Protein AF-A0A0G4HRE0-F1 (afdb_monomer_lite)

Foldseek 3Di:
DLVVLDDDCPPDFLEEEEEEAAPPPCRVVVVVVSVVPYPQFDEEAEAECDDPFKGHEEADPVDDQDLDLQLLLLLLLQSLLQSLCCVQPVVPDIGYDHRDRHSPDRDHLVVSLVSSQVSCCVRVNNPGAYEYEYEQLLNRYDFPPDPRTSSVSSSNNNSSSVSSHSYHHYYYHHDDDPPDDPPGYDYDYDDPDD

Sequence (194 aa):
MAEMLKFRQTGQRHEIKYVCAPGCSGKTSSVLPAFLASDSFTHYLYIAFDNNERWTFGLSEKTPLLDERESAKEQGAKFAVECMRILLEEPDRTGPHEVPVGPRDLPSIDDSGDEMKSLLDRNLGANAKVLIHLDEHKKMCPRTNEENDPGAAFFQGAMEVFGGSRAVVVATYVEPPPLSPPTGSTYTWLSVLG

pLDDT: mean 80.53, std 17.25, range [28.39, 97.38]

Secondary structure (DSSP, 8-state):
-HHHHS----TTS--EEEEE--TTSSHHHHHHHHHHT-SS-SEEEEEESSS-TTSBEEE-TTSPPPSSHHHHHHHHHHHHHHHHHHHHH-TT--S-EEE---SSSPPPHHHHHHHHHHHHHHHH-TT--EEEEEETGGGSS----STT-HHHHHHHHHHHHHHHSSSEEEEEESS---SS-STT----------

Radius of gyration: 15.87 Å; chains: 1; bounding box: 38×40×41 Å

Structure (mmCIF, N/CA/C/O backbone):
data_AF-A0A0G4HRE0-F1
#
_entry.id   AF-A0A0G4HRE0-F1
#
loop_
_atom_site.group_PDB
_atom_site.id
_atom_site.type_symbol
_atom_site.label_atom_id
_atom_site.label_alt_id
_atom_site.label_comp_id
_atom_site.label_asym_id
_atom_site.label_entity_id
_atom_site.label_seq_id
_atom_site.pdbx_PDB_ins_code
_atom_site.Cartn_x
_atom_site.Cartn_y
_atom_site.Cartn_z
_atom_site.occupancy
_atom_site.B_iso_or_equiv
_atom_site.auth_seq_id
_atom_site.auth_comp_id
_atom_site.auth_asym_id
_atom_site.auth_atom_id
_atom_site.pdbx_PDB_model_num
ATOM 1 N N . MET A 1 1 ? -2.447 -15.146 15.763 1.00 55.88 1 MET A N 1
ATOM 2 C CA . MET A 1 1 ? -2.678 -13.934 14.947 1.00 55.88 1 MET A CA 1
ATOM 3 C C . MET A 1 1 ? -2.905 -12.674 15.787 1.00 55.88 1 MET A C 1
ATOM 5 O O . MET A 1 1 ? -2.079 -11.785 15.679 1.00 55.88 1 MET A O 1
ATOM 9 N N . ALA A 1 2 ? -3.920 -12.574 16.658 1.00 58.41 2 ALA A N 1
ATOM 10 C CA . ALA A 1 2 ? -4.189 -11.330 17.413 1.00 58.41 2 ALA A CA 1
ATOM 11 C C . ALA A 1 2 ? -3.001 -10.824 18.271 1.00 58.41 2 ALA A C 1
ATOM 13 O O . ALA A 1 2 ? -2.631 -9.658 18.180 1.00 58.41 2 ALA A O 1
ATOM 14 N N . GLU A 1 3 ? -2.328 -11.708 19.022 1.00 63.97 3 GLU A N 1
ATOM 15 C CA . GLU A 1 3 ? -1.092 -11.370 19.763 1.00 63.97 3 GLU A CA 1
ATOM 16 C C . GLU A 1 3 ? 0.037 -10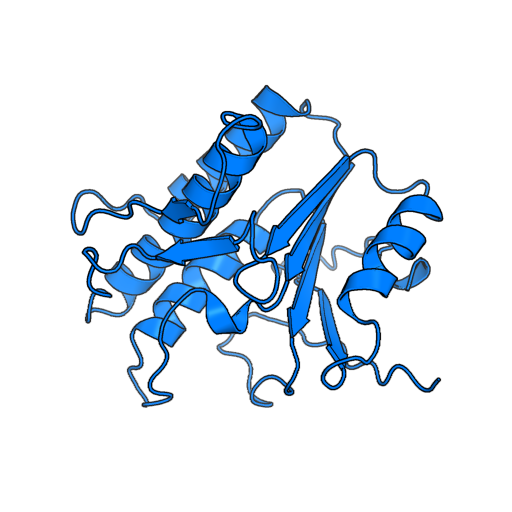.862 18.856 1.00 63.97 3 GLU A C 1
ATOM 18 O O . GLU A 1 3 ? 0.822 -10.015 19.263 1.00 63.97 3 GLU A O 1
ATOM 23 N N . MET A 1 4 ? 0.114 -11.331 17.607 1.00 63.06 4 MET A N 1
ATOM 24 C CA . MET A 1 4 ? 1.138 -10.859 16.676 1.00 63.06 4 MET A CA 1
ATOM 25 C C . MET A 1 4 ? 0.845 -9.470 16.147 1.00 63.06 4 MET A C 1
ATOM 27 O O . MET A 1 4 ? 1.775 -8.794 15.731 1.00 63.06 4 MET A O 1
ATOM 31 N N . LEU A 1 5 ? -0.420 -9.051 16.095 1.00 60.62 5 LEU A N 1
ATOM 32 C CA . LEU A 1 5 ? -0.757 -7.698 15.672 1.00 60.62 5 LEU A CA 1
ATOM 33 C C . LEU A 1 5 ? -0.366 -6.678 16.744 1.00 60.62 5 LEU A C 1
ATOM 35 O O . LEU A 1 5 ? -0.144 -5.516 16.406 1.00 60.62 5 LEU A O 1
ATOM 39 N N . LYS A 1 6 ? -0.185 -7.116 18.001 1.00 63.19 6 LYS A N 1
ATOM 40 C CA . LYS A 1 6 ? 0.287 -6.247 19.076 1.00 63.19 6 LYS A CA 1
ATOM 41 C C . LYS A 1 6 ? 1.613 -5.598 18.693 1.00 63.19 6 LYS A C 1
ATOM 43 O O . LYS A 1 6 ? 2.530 -6.206 18.136 1.00 63.19 6 LYS A O 1
ATOM 48 N N . PHE A 1 7 ? 1.655 -4.302 18.938 1.00 54.69 7 PHE A N 1
ATOM 49 C CA . PHE A 1 7 ? 2.725 -3.417 18.535 1.00 54.69 7 PHE A CA 1
ATOM 50 C C . PHE A 1 7 ? 3.946 -3.610 19.439 1.00 54.69 7 PHE A C 1
ATOM 52 O O . PHE A 1 7 ? 3.857 -3.469 20.658 1.00 54.69 7 PHE A O 1
ATOM 59 N N . ARG A 1 8 ? 5.101 -3.894 18.838 1.00 50.91 8 ARG A N 1
ATOM 60 C CA . ARG A 1 8 ? 6.408 -3.662 19.449 1.00 50.91 8 ARG A CA 1
ATOM 61 C C . ARG A 1 8 ? 7.246 -2.915 18.425 1.00 50.91 8 ARG A C 1
ATOM 63 O O . ARG A 1 8 ? 8.005 -3.539 17.703 1.00 50.91 8 ARG A O 1
ATOM 70 N N . GLN A 1 9 ? 7.122 -1.588 18.358 1.00 46.78 9 GLN A N 1
ATOM 71 C CA . GLN A 1 9 ? 8.169 -0.801 17.708 1.00 46.78 9 GLN A CA 1
ATOM 72 C C . GLN A 1 9 ? 9.453 -0.989 18.519 1.00 46.78 9 GLN A C 1
ATOM 74 O O . GLN A 1 9 ? 9.692 -0.313 19.519 1.00 46.78 9 GLN A O 1
ATOM 79 N N . THR A 1 10 ? 10.288 -1.936 18.106 1.00 44.25 10 THR A N 1
ATOM 80 C CA . THR A 1 10 ? 11.698 -1.923 18.470 1.00 44.25 10 THR A CA 1
ATOM 81 C C . THR A 1 10 ? 12.310 -0.809 17.636 1.00 44.25 10 THR A C 1
ATOM 83 O O . THR A 1 10 ? 12.634 -1.013 16.467 1.00 44.25 10 THR A O 1
ATOM 86 N N . GLY A 1 11 ? 12.301 0.404 18.195 1.00 43.53 11 GLY A N 1
ATOM 87 C CA . GLY A 1 11 ? 12.659 1.634 17.497 1.00 43.53 11 GLY A CA 1
ATOM 88 C C . GLY A 1 11 ? 13.915 1.465 16.644 1.00 43.53 11 GLY A C 1
ATOM 89 O O . GLY A 1 11 ? 14.937 1.031 17.167 1.00 43.53 11 GLY A O 1
ATOM 90 N N . GLN A 1 12 ? 13.767 1.777 15.349 1.00 44.34 12 GLN A N 1
ATOM 91 C CA . GLN A 1 12 ? 14.771 2.075 14.307 1.00 44.34 12 GLN A CA 1
ATOM 92 C C . GLN A 1 12 ? 14.468 1.444 12.935 1.00 44.34 12 GLN A C 1
ATOM 94 O O . GLN A 1 12 ? 15.087 1.862 11.963 1.00 44.34 12 GLN A O 1
ATOM 99 N N . ARG A 1 13 ? 13.537 0.483 12.798 1.00 52.28 13 ARG A N 1
ATOM 100 C CA . ARG A 1 13 ? 13.239 -0.149 11.492 1.00 52.28 13 ARG A CA 1
ATOM 101 C C . ARG A 1 13 ? 11.748 -0.188 11.165 1.00 52.28 13 ARG A C 1
ATOM 103 O O . ARG A 1 13 ? 10.932 -0.458 12.042 1.00 52.28 13 ARG A O 1
ATOM 110 N N . HIS A 1 14 ? 11.427 0.036 9.891 1.00 66.56 14 HIS A N 1
ATOM 111 C CA . HIS A 1 14 ? 10.112 -0.229 9.310 1.00 66.56 14 HIS A CA 1
ATOM 112 C C . HIS A 1 14 ? 9.814 -1.729 9.412 1.00 66.56 14 HIS A C 1
ATOM 114 O O . HIS A 1 14 ? 10.502 -2.549 8.802 1.00 66.56 14 HIS A O 1
ATOM 120 N N . GLU A 1 15 ? 8.828 -2.104 10.227 1.00 72.75 15 GLU A N 1
ATOM 121 C CA . GLU A 1 15 ? 8.477 -3.505 10.454 1.00 72.75 15 GLU A CA 1
ATOM 122 C C . GLU A 1 15 ? 7.203 -3.858 9.686 1.00 72.75 15 GLU A C 1
ATOM 124 O O . GLU A 1 15 ? 6.121 -3.346 9.970 1.00 72.75 15 GLU A O 1
ATOM 129 N N . ILE A 1 16 ? 7.336 -4.766 8.720 1.00 80.44 16 ILE A N 1
ATOM 130 C CA . ILE A 1 16 ? 6.207 -5.354 8.001 1.00 80.44 16 ILE A CA 1
ATOM 131 C C . ILE A 1 16 ? 6.088 -6.804 8.437 1.00 80.44 16 ILE A C 1
ATOM 133 O O . ILE A 1 16 ? 7.039 -7.581 8.342 1.00 80.44 16 ILE A O 1
ATOM 137 N N . LYS A 1 17 ? 4.905 -7.172 8.924 1.00 83.69 17 LYS A N 1
ATOM 138 C CA . LYS A 1 17 ? 4.625 -8.527 9.392 1.00 83.69 17 LYS A CA 1
ATOM 139 C C . LYS A 1 17 ? 4.209 -9.376 8.200 1.00 83.69 17 LYS A C 1
ATOM 141 O O . LYS A 1 17 ? 3.302 -9.010 7.463 1.00 83.69 17 LYS A O 1
ATOM 146 N N . TYR A 1 18 ? 4.854 -10.519 8.018 1.00 80.94 18 TYR A N 1
ATOM 147 C CA . TYR A 1 18 ? 4.583 -11.413 6.896 1.00 80.94 18 TYR A CA 1
ATOM 148 C C . TYR A 1 18 ? 3.775 -12.626 7.353 1.00 80.94 18 TYR A C 1
ATOM 150 O O . TYR A 1 18 ? 4.092 -13.243 8.367 1.00 80.94 18 TYR A O 1
ATOM 158 N N . VAL A 1 19 ? 2.753 -12.994 6.582 1.00 79.81 19 VAL A N 1
ATOM 159 C CA . VAL A 1 19 ? 2.015 -14.251 6.751 1.00 79.81 19 VAL A CA 1
ATOM 160 C C . VAL A 1 19 ? 2.134 -15.047 5.458 1.00 79.81 19 VAL A C 1
ATOM 162 O O . VAL A 1 19 ? 1.612 -14.654 4.416 1.00 79.81 19 VAL A O 1
ATOM 165 N N . CYS A 1 20 ? 2.839 -16.172 5.530 1.00 76.62 20 CYS A N 1
ATOM 166 C CA . CYS A 1 20 ? 3.042 -17.070 4.401 1.00 76.62 20 CYS A CA 1
ATOM 167 C C . CYS A 1 20 ? 2.206 -18.323 4.600 1.00 76.62 20 CYS A C 1
ATOM 169 O O . CYS A 1 20 ? 2.374 -19.019 5.600 1.00 76.62 20 CYS A O 1
ATOM 171 N N . ALA A 1 21 ? 1.352 -18.647 3.640 1.00 68.75 21 ALA A N 1
ATOM 172 C CA . ALA A 1 21 ? 0.709 -19.950 3.618 1.00 68.75 21 ALA A CA 1
ATOM 173 C C . ALA A 1 21 ? 0.317 -20.324 2.182 1.00 68.75 21 ALA A C 1
ATOM 175 O O . ALA A 1 21 ? 0.082 -19.424 1.371 1.00 68.75 21 ALA A O 1
ATOM 176 N N . PRO A 1 22 ? 0.211 -21.628 1.867 1.00 70.44 22 PRO A N 1
ATOM 177 C CA . PRO A 1 22 ? -0.178 -22.101 0.541 1.00 70.44 22 PRO A CA 1
ATOM 178 C C . PRO A 1 22 ? -1.487 -21.484 0.030 1.00 70.44 22 PRO A C 1
ATOM 180 O O . PRO A 1 22 ? -2.299 -20.955 0.800 1.00 70.44 22 PRO A O 1
ATOM 183 N N . GLY A 1 23 ? -1.731 -21.599 -1.277 1.00 69.12 23 GLY A N 1
ATOM 184 C CA . GLY A 1 23 ? -3.027 -21.263 -1.870 1.00 69.12 23 GLY A CA 1
ATOM 185 C C . GLY A 1 23 ? -4.178 -21.962 -1.134 1.00 69.12 23 GLY A C 1
ATOM 186 O O . GLY A 1 23 ? -4.013 -23.067 -0.622 1.00 69.12 23 GLY A O 1
ATOM 187 N N . CYS A 1 24 ? -5.328 -21.290 -1.031 1.00 68.62 24 CYS A N 1
ATOM 188 C CA . CYS A 1 24 ? -6.529 -21.800 -0.351 1.00 68.62 24 CYS A CA 1
ATOM 189 C C . CYS A 1 24 ? -6.382 -22.104 1.159 1.00 68.62 24 CYS A C 1
ATOM 191 O O . CYS A 1 24 ? -7.302 -22.649 1.757 1.00 68.62 24 CYS A O 1
ATOM 193 N N . SER A 1 25 ? -5.288 -21.701 1.814 1.00 70.69 25 SER A N 1
ATOM 194 C CA . SER A 1 25 ? -5.073 -21.896 3.263 1.00 70.69 25 SER A CA 1
ATOM 195 C C . SER A 1 25 ? -5.925 -21.009 4.185 1.00 70.69 25 SER A C 1
ATOM 197 O O . SER A 1 25 ? -5.835 -21.123 5.404 1.00 70.69 25 SER A O 1
ATOM 199 N N . GLY A 1 26 ? -6.701 -20.068 3.637 1.00 73.12 26 GLY A N 1
ATOM 200 C CA . GLY A 1 26 ? -7.409 -19.064 4.436 1.00 73.12 26 GLY A CA 1
ATOM 201 C C . GLY A 1 26 ? -6.504 -17.971 5.024 1.00 73.12 26 GLY A C 1
ATOM 202 O O . GLY A 1 26 ? -6.911 -17.273 5.955 1.00 73.12 26 GLY A O 1
ATOM 203 N N . LYS A 1 27 ? -5.288 -17.779 4.486 1.00 77.25 27 LYS A N 1
ATOM 204 C CA . LYS A 1 27 ? -4.337 -16.750 4.953 1.00 77.25 27 LYS A CA 1
ATOM 205 C C . LYS A 1 27 ? -4.950 -15.353 4.999 1.00 77.25 27 LYS A C 1
ATOM 207 O O . LYS A 1 27 ? -4.961 -14.718 6.051 1.00 77.25 27 LYS A O 1
ATOM 212 N N . THR A 1 28 ? -5.567 -14.939 3.899 1.00 76.81 28 THR A N 1
ATOM 213 C CA . THR A 1 28 ? -6.243 -13.650 3.748 1.00 76.81 28 THR A CA 1
ATOM 214 C C . THR A 1 28 ? -7.406 -13.531 4.738 1.00 76.81 28 THR A C 1
ATOM 216 O O . THR A 1 28 ? -7.528 -12.534 5.449 1.00 76.81 28 THR A O 1
ATOM 219 N N . SER A 1 29 ? -8.197 -14.601 4.887 1.00 79.12 29 SER A N 1
ATOM 220 C CA . SER A 1 29 ? -9.324 -14.656 5.826 1.00 79.12 29 SER A CA 1
ATOM 221 C C . SER A 1 29 ? -8.919 -14.699 7.301 1.00 79.12 29 SER A C 1
ATOM 223 O O . SER A 1 29 ? -9.776 -14.496 8.150 1.00 79.12 29 SER A O 1
ATOM 225 N N . SER A 1 30 ? -7.648 -14.943 7.638 1.00 82.81 30 SER A N 1
ATOM 226 C CA . SER A 1 30 ? -7.185 -14.998 9.034 1.00 82.81 30 SER A CA 1
ATOM 227 C C . SER A 1 30 ? -6.879 -13.620 9.638 1.00 82.81 30 SER A C 1
ATOM 229 O O . SER A 1 30 ? -6.888 -13.464 10.862 1.00 82.81 30 SER A O 1
ATOM 231 N N . VAL A 1 31 ? -6.632 -12.609 8.796 1.00 86.31 31 VAL A N 1
ATOM 232 C CA . VAL A 1 31 ? -6.245 -11.261 9.240 1.00 86.31 31 VAL A CA 1
ATOM 233 C C . VAL A 1 31 ? -7.442 -10.493 9.796 1.00 86.31 31 VAL A C 1
ATOM 235 O O . VAL A 1 31 ? -7.341 -9.895 10.866 1.00 86.31 31 VAL A O 1
ATOM 238 N N . LEU A 1 32 ? -8.596 -10.559 9.126 1.00 87.25 32 LEU A N 1
ATOM 239 C CA . LEU A 1 32 ? -9.800 -9.841 9.550 1.00 87.25 32 LEU A CA 1
ATOM 240 C C . LEU A 1 32 ? -10.327 -10.303 10.928 1.00 87.25 32 LEU A C 1
ATOM 242 O O . LEU A 1 32 ? -10.539 -9.447 11.784 1.00 87.25 32 LEU A O 1
ATOM 246 N N . PRO A 1 33 ? -10.474 -11.609 11.230 1.00 87.38 33 PRO A N 1
ATOM 247 C CA . PRO A 1 33 ? -10.829 -12.062 12.575 1.00 87.38 33 PRO A CA 1
ATOM 248 C C . PRO A 1 33 ? -9.824 -11.617 13.640 1.00 87.38 33 PRO A C 1
ATOM 250 O O . PRO A 1 33 ? -10.210 -11.305 14.762 1.00 87.38 33 PRO A O 1
ATOM 253 N N . ALA A 1 34 ? -8.534 -11.557 13.298 1.00 87.25 34 ALA A N 1
ATOM 254 C CA . ALA A 1 34 ? -7.505 -11.091 14.218 1.00 87.25 34 ALA A CA 1
ATOM 255 C C . ALA A 1 34 ? -7.612 -9.591 14.516 1.00 87.25 34 ALA A C 1
ATOM 257 O O . ALA A 1 34 ? -7.381 -9.192 15.655 1.00 87.25 34 ALA A O 1
ATOM 258 N N . PHE A 1 35 ? -7.987 -8.786 13.519 1.00 90.19 35 PHE A N 1
ATOM 259 C CA . PHE A 1 35 ? -8.350 -7.383 13.702 1.00 90.19 35 PHE A CA 1
ATOM 260 C C . PHE A 1 35 ? -9.587 -7.240 14.594 1.00 90.19 35 PHE A C 1
ATOM 262 O O . PHE A 1 35 ? -9.529 -6.525 15.585 1.00 90.19 35 PHE A O 1
ATOM 269 N N . LEU A 1 36 ? -10.670 -7.967 14.298 1.00 89.75 36 LEU A N 1
ATOM 270 C CA . LEU A 1 36 ? -11.927 -7.890 15.057 1.00 89.75 36 LEU A CA 1
ATOM 271 C C . LEU A 1 36 ? -11.776 -8.331 16.521 1.00 89.75 36 LEU A C 1
ATOM 273 O O . LEU A 1 36 ? -12.485 -7.836 17.391 1.00 89.75 36 LEU A O 1
ATOM 277 N N . ALA A 1 37 ? -10.855 -9.255 16.800 1.00 89.44 37 ALA A N 1
ATOM 278 C CA . ALA A 1 37 ? -10.527 -9.690 18.156 1.00 89.44 37 ALA A CA 1
ATOM 279 C C . ALA A 1 37 ? -9.561 -8.739 18.893 1.00 89.44 37 ALA A C 1
ATOM 281 O O . ALA A 1 37 ? -9.242 -8.980 20.057 1.00 89.44 37 ALA A O 1
ATOM 282 N N . SER A 1 38 ? -9.047 -7.703 18.226 1.00 87.81 38 SER A N 1
ATOM 283 C CA . SER A 1 38 ? -8.077 -6.763 18.780 1.00 87.81 38 SER A CA 1
ATOM 284 C C . SER A 1 38 ? -8.740 -5.446 19.179 1.00 87.81 38 SER A C 1
ATOM 286 O O . SER A 1 38 ? -9.495 -4.854 18.419 1.00 87.81 38 SER A O 1
ATOM 288 N N . ASP A 1 39 ? -8.377 -4.932 20.350 1.00 89.38 39 ASP A N 1
ATOM 289 C CA . ASP A 1 39 ? -8.681 -3.571 20.815 1.00 89.38 39 ASP A CA 1
ATOM 290 C C . ASP A 1 39 ? -7.616 -2.540 20.384 1.00 89.38 39 ASP A C 1
ATOM 292 O O . ASP A 1 39 ? -7.683 -1.351 20.709 1.00 89.38 39 ASP A O 1
ATOM 296 N N . SER A 1 40 ? -6.586 -3.001 19.672 1.00 89.12 40 SER A N 1
ATOM 297 C CA . SER A 1 40 ? -5.400 -2.212 19.351 1.00 89.12 40 SER A CA 1
ATOM 298 C C . SER A 1 40 ? -5.552 -1.399 18.068 1.00 89.12 40 SER A C 1
ATOM 300 O O . SER A 1 40 ? -4.722 -0.527 17.820 1.00 89.12 40 SER A O 1
ATOM 302 N N . PHE A 1 41 ? -6.600 -1.640 17.279 1.00 92.75 41 PHE A N 1
ATOM 303 C CA . PHE A 1 41 ? -6.844 -0.974 16.003 1.00 92.75 41 PHE A CA 1
ATOM 304 C C . PHE A 1 41 ? -8.246 -0.381 15.953 1.00 92.75 41 PHE A C 1
ATOM 306 O O . PHE A 1 41 ? -9.193 -0.943 16.489 1.00 92.75 41 PHE A O 1
ATOM 313 N N . THR A 1 42 ? -8.370 0.763 15.291 1.00 94.62 42 THR A N 1
ATOM 314 C CA . THR A 1 42 ? -9.655 1.410 15.013 1.00 94.62 42 THR A CA 1
ATOM 315 C C . THR A 1 42 ? -10.068 1.256 13.556 1.00 94.62 42 THR A C 1
ATOM 317 O O . THR A 1 42 ? -11.256 1.310 13.264 1.00 94.62 42 THR A O 1
ATOM 320 N N . HIS A 1 43 ? -9.109 1.037 12.650 1.00 95.56 43 HIS A N 1
ATOM 321 C CA . HIS A 1 43 ? -9.364 0.915 11.217 1.00 95.56 43 HIS A CA 1
ATOM 322 C C . HIS A 1 43 ? -8.610 -0.269 10.623 1.00 95.56 43 HIS A C 1
ATOM 324 O O . HIS A 1 43 ? -7.469 -0.553 11.001 1.00 95.56 43 HIS A O 1
ATOM 330 N N . TYR A 1 44 ? -9.250 -0.912 9.654 1.00 94.88 44 TYR A N 1
ATOM 331 C CA . TYR A 1 44 ? -8.689 -1.987 8.854 1.00 94.88 44 TYR A CA 1
ATOM 332 C C . TYR A 1 44 ? -8.768 -1.593 7.383 1.00 94.88 44 TYR A C 1
ATOM 334 O O . TYR A 1 44 ? -9.859 -1.367 6.863 1.00 94.88 44 TYR A O 1
ATOM 342 N N . LEU A 1 45 ? -7.611 -1.496 6.734 1.00 94.81 45 LEU A N 1
ATOM 343 C CA . LEU A 1 45 ? -7.483 -1.155 5.323 1.00 94.81 45 LEU A CA 1
ATOM 344 C C . LEU A 1 45 ? -6.966 -2.376 4.573 1.00 94.81 45 LEU A C 1
ATOM 346 O O . LEU A 1 45 ? -5.912 -2.917 4.907 1.00 94.81 45 LEU A O 1
ATOM 350 N N . TYR A 1 46 ? -7.718 -2.811 3.570 1.00 93.06 46 TYR A N 1
ATOM 351 C CA . TYR A 1 46 ? -7.401 -3.987 2.773 1.00 93.06 46 TYR A CA 1
ATOM 352 C C . TYR A 1 46 ? -7.023 -3.573 1.354 1.00 93.06 46 TYR A C 1
ATOM 354 O O . TYR A 1 46 ? -7.820 -2.947 0.660 1.00 93.06 46 TYR A O 1
ATOM 362 N N . ILE A 1 47 ? -5.812 -3.930 0.933 1.00 92.88 47 ILE A N 1
ATOM 363 C CA . ILE A 1 47 ? -5.281 -3.663 -0.403 1.00 92.88 47 ILE A CA 1
ATOM 364 C C . ILE A 1 47 ? -4.889 -5.009 -1.000 1.00 92.88 47 ILE A C 1
ATOM 366 O O . ILE A 1 47 ? -3.960 -5.651 -0.517 1.00 92.88 47 ILE A O 1
ATOM 370 N N . ALA A 1 48 ? -5.598 -5.437 -2.041 1.00 91.81 48 ALA A N 1
ATOM 371 C CA . ALA A 1 48 ? -5.283 -6.660 -2.767 1.00 91.81 48 ALA A CA 1
ATOM 372 C C . ALA A 1 48 ? -4.588 -6.319 -4.086 1.00 91.81 48 ALA A C 1
ATOM 374 O O . ALA A 1 48 ? -5.035 -5.426 -4.799 1.00 91.81 48 ALA A O 1
ATOM 375 N N . PHE A 1 49 ? -3.522 -7.038 -4.426 1.00 89.56 49 PHE A N 1
ATOM 376 C CA . PHE A 1 49 ? -2.830 -6.888 -5.715 1.00 89.56 49 PHE A CA 1
ATOM 377 C C . PHE A 1 49 ? -3.165 -8.013 -6.701 1.00 89.56 49 PHE A C 1
ATOM 379 O O . PHE A 1 49 ? -2.836 -7.933 -7.878 1.00 89.56 49 PHE A O 1
ATOM 386 N N . ASP A 1 50 ? -3.841 -9.057 -6.227 1.00 86.12 50 ASP A N 1
ATOM 387 C CA . ASP A 1 50 ? -4.346 -10.177 -7.019 1.00 86.12 50 ASP A CA 1
ATOM 388 C C . ASP A 1 50 ? -5.526 -10.827 -6.272 1.00 86.12 50 ASP A C 1
ATOM 390 O O . ASP A 1 50 ? -5.867 -10.406 -5.164 1.00 86.12 50 ASP A O 1
ATOM 394 N N . ASN A 1 51 ? -6.153 -11.854 -6.851 1.00 71.50 51 ASN A N 1
ATOM 395 C CA . ASN A 1 51 ? -7.144 -12.723 -6.194 1.00 71.50 51 ASN A CA 1
ATOM 396 C C . ASN A 1 51 ? -8.366 -12.007 -5.580 1.00 71.50 51 ASN A C 1
ATOM 398 O O . ASN A 1 51 ? -9.047 -12.555 -4.711 1.00 71.50 51 ASN A O 1
ATOM 402 N N . ASN A 1 52 ? -8.684 -1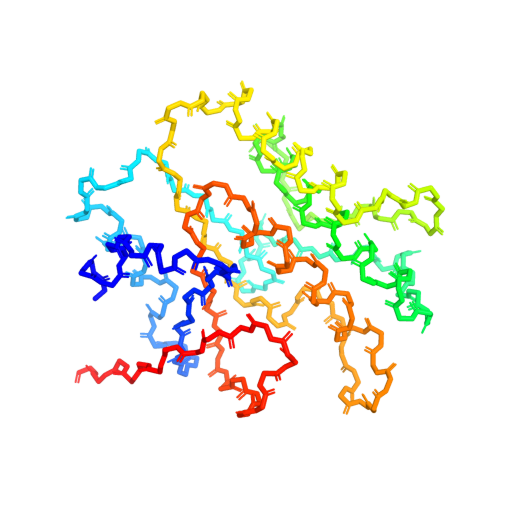0.801 -6.050 1.00 74.00 52 ASN A N 1
ATOM 403 C CA . ASN A 1 52 ? -9.852 -10.040 -5.623 1.00 74.00 52 ASN A CA 1
ATOM 404 C C . ASN A 1 52 ? -10.534 -9.396 -6.834 1.00 74.00 52 ASN A C 1
ATOM 406 O O . ASN A 1 52 ? -10.381 -8.204 -7.066 1.00 74.00 52 ASN A O 1
ATOM 410 N N . GLU A 1 53 ? -11.270 -10.200 -7.610 1.00 69.56 53 GLU A N 1
ATOM 411 C CA . GLU A 1 53 ? -11.820 -9.919 -8.956 1.00 69.56 53 GLU A CA 1
ATOM 412 C C . GLU A 1 53 ? -12.395 -8.509 -9.205 1.00 69.56 53 GLU A C 1
ATOM 414 O O . GLU A 1 53 ? -12.502 -8.084 -10.354 1.00 69.56 53 GLU A O 1
ATOM 419 N N . ARG A 1 54 ? -12.803 -7.784 -8.158 1.00 70.88 54 ARG A N 1
ATOM 420 C CA . ARG A 1 54 ? -13.421 -6.455 -8.253 1.00 70.88 54 ARG A CA 1
ATOM 421 C C . ARG A 1 54 ? -12.620 -5.317 -7.628 1.00 70.88 54 ARG A C 1
ATOM 423 O O . ARG A 1 54 ? -13.024 -4.178 -7.822 1.00 70.88 54 ARG A O 1
ATOM 430 N N . TRP A 1 55 ? -11.570 -5.614 -6.863 1.00 81.56 55 TRP A N 1
ATOM 431 C CA . TRP A 1 55 ? -10.844 -4.635 -6.050 1.00 81.56 55 TRP A CA 1
ATOM 432 C C . TRP A 1 55 ? -9.358 -4.994 -5.931 1.00 81.56 55 TRP A C 1
ATOM 434 O O . TRP A 1 55 ? -8.825 -5.187 -4.832 1.00 81.56 55 TRP A O 1
ATOM 444 N N . THR A 1 56 ? -8.705 -5.150 -7.083 1.00 88.31 56 THR A N 1
ATOM 445 C CA . THR A 1 56 ? -7.248 -5.286 -7.175 1.00 88.31 56 THR A CA 1
ATOM 446 C C . THR A 1 56 ? -6.596 -3.966 -7.552 1.00 88.31 56 THR A C 1
ATOM 448 O O . THR A 1 56 ? -7.143 -3.193 -8.334 1.00 88.31 56 THR A O 1
ATOM 451 N N . PHE A 1 57 ? -5.402 -3.729 -7.026 1.00 90.38 57 PHE A N 1
ATOM 452 C CA . PHE A 1 57 ? -4.528 -2.636 -7.425 1.00 90.38 57 PHE A CA 1
ATOM 453 C C . PHE A 1 57 ? -3.412 -3.191 -8.297 1.00 90.38 57 PHE A C 1
ATOM 455 O O . PHE A 1 57 ? -2.759 -4.165 -7.930 1.00 90.38 57 PHE A O 1
ATOM 462 N N . GLY A 1 58 ? -3.182 -2.566 -9.444 1.00 89.19 58 GLY A N 1
ATOM 463 C CA . GLY A 1 58 ? -2.120 -2.961 -10.359 1.00 89.19 58 GLY A CA 1
ATOM 464 C C . GLY A 1 58 ? -1.459 -1.746 -10.980 1.00 89.19 58 GLY A C 1
ATOM 465 O O . GLY A 1 58 ? -2.097 -0.711 -11.190 1.00 89.19 58 GLY A O 1
ATOM 466 N N . LEU A 1 59 ? -0.165 -1.858 -11.271 1.00 86.81 59 LEU A N 1
ATOM 467 C CA . LEU A 1 59 ? 0.506 -0.869 -12.104 1.00 86.81 59 LEU A CA 1
ATOM 468 C C . LEU A 1 59 ? -0.169 -0.855 -13.484 1.00 86.81 59 LEU A C 1
ATOM 470 O O . LEU A 1 59 ? -0.420 -1.918 -14.051 1.00 86.81 59 LEU A O 1
ATOM 474 N N . SER A 1 60 ? -0.488 0.329 -14.017 1.00 82.00 60 SER A N 1
ATOM 475 C CA . SER A 1 60 ? -1.084 0.425 -15.357 1.00 82.00 60 SER A CA 1
ATOM 476 C C . SER A 1 60 ? -0.159 -0.205 -16.400 1.00 82.00 60 SER A C 1
ATOM 478 O O . SER A 1 60 ? 1.037 0.080 -16.414 1.00 82.00 60 SER A O 1
ATOM 480 N N . GLU A 1 61 ? -0.709 -0.985 -17.335 1.00 77.50 61 GLU A N 1
ATOM 481 C CA . GLU A 1 61 ? 0.056 -1.577 -18.449 1.00 77.50 61 GLU A CA 1
ATOM 482 C C . GLU A 1 61 ? 0.731 -0.517 -19.338 1.00 77.50 61 GLU A C 1
ATOM 484 O O . GLU A 1 61 ? 1.677 -0.800 -20.069 1.00 77.50 61 GLU A O 1
ATOM 489 N N . LYS A 1 62 ? 0.250 0.730 -19.270 1.00 79.19 62 LYS A N 1
ATOM 490 C CA . LYS A 1 62 ? 0.797 1.882 -19.999 1.00 79.19 62 LYS A CA 1
ATOM 491 C C . LYS A 1 62 ? 1.996 2.519 -19.298 1.00 79.19 62 LYS A C 1
ATOM 493 O O . LYS A 1 62 ? 2.656 3.373 -19.889 1.00 79.19 62 LYS A O 1
ATOM 498 N N . THR A 1 63 ? 2.258 2.134 -18.054 1.00 79.06 63 THR A N 1
ATOM 499 C CA . THR A 1 63 ? 3.378 2.614 -17.257 1.00 79.06 63 THR A CA 1
ATOM 500 C C . THR A 1 63 ? 4.465 1.543 -17.248 1.00 79.06 63 THR A C 1
ATOM 502 O O . THR A 1 63 ? 4.346 0.566 -16.508 1.00 79.06 63 THR A O 1
ATOM 505 N N . PRO A 1 64 ? 5.547 1.702 -18.030 1.00 82.75 64 PRO A N 1
ATOM 506 C CA . PRO A 1 64 ? 6.690 0.817 -17.888 1.00 82.75 64 PRO A CA 1
ATOM 507 C C . PRO A 1 64 ? 7.324 0.999 -16.504 1.00 82.75 64 PRO A C 1
ATOM 509 O O . PRO A 1 64 ? 7.336 2.104 -15.945 1.00 82.75 64 PRO A O 1
ATOM 512 N N . LEU A 1 65 ? 7.870 -0.090 -15.965 1.00 85.75 65 LEU A N 1
ATOM 513 C CA . LEU A 1 65 ? 8.806 0.003 -14.851 1.00 85.75 65 LEU A CA 1
ATOM 514 C C . LEU A 1 65 ? 10.035 0.782 -15.317 1.00 85.75 65 LEU A C 1
ATOM 516 O O . LEU A 1 65 ? 10.506 0.590 -16.437 1.00 85.75 65 LEU A O 1
ATOM 520 N N . LEU A 1 66 ? 10.522 1.684 -14.472 1.00 86.56 66 LEU A N 1
ATOM 521 C CA . LEU A 1 66 ? 11.758 2.401 -14.758 1.00 86.56 66 LEU A CA 1
ATOM 522 C C . LEU A 1 66 ? 12.951 1.472 -14.517 1.00 86.56 66 LEU A C 1
ATOM 524 O O . LEU A 1 66 ? 12.986 0.762 -13.519 1.00 86.56 66 LEU A O 1
ATOM 528 N N . ASP A 1 67 ? 13.926 1.483 -15.423 1.00 85.94 67 ASP A N 1
ATOM 529 C CA . ASP A 1 67 ? 15.086 0.581 -15.347 1.00 85.94 67 ASP A CA 1
ATOM 530 C C . ASP A 1 67 ? 16.099 1.017 -14.278 1.00 85.94 67 ASP A C 1
ATOM 532 O O . ASP A 1 67 ? 16.839 0.209 -13.715 1.00 85.94 67 ASP A O 1
ATOM 536 N N . GLU A 1 68 ? 16.148 2.317 -13.987 1.00 89.62 68 GLU A N 1
ATOM 537 C CA . GLU A 1 68 ? 17.030 2.868 -12.967 1.00 89.62 68 GLU A CA 1
ATOM 538 C C . GLU A 1 68 ? 16.507 2.530 -11.572 1.00 89.62 68 GLU A C 1
ATOM 540 O O . GLU A 1 68 ? 15.380 2.872 -11.220 1.00 89.62 68 GLU A O 1
ATOM 545 N N . ARG A 1 69 ? 17.356 1.902 -10.751 1.00 90.81 69 ARG A N 1
ATOM 546 C CA . ARG A 1 69 ? 16.997 1.409 -9.415 1.00 90.81 69 ARG A CA 1
ATOM 547 C C . ARG A 1 69 ? 16.302 2.457 -8.538 1.00 90.81 69 ARG A C 1
ATOM 549 O O . ARG A 1 69 ? 15.279 2.145 -7.938 1.00 90.81 69 ARG A O 1
ATOM 556 N N . GLU A 1 70 ? 16.858 3.663 -8.433 1.00 91.50 70 GLU A N 1
ATOM 557 C CA . GLU A 1 70 ? 16.289 4.716 -7.578 1.00 91.50 70 GLU A CA 1
ATOM 558 C C . GLU A 1 70 ? 14.950 5.211 -8.130 1.00 91.50 70 GLU A C 1
ATOM 560 O O . GLU A 1 70 ? 13.960 5.229 -7.406 1.00 91.50 70 GLU A O 1
ATOM 565 N N . SER A 1 71 ? 14.879 5.469 -9.435 1.00 93.06 71 SER A N 1
ATOM 566 C CA . SER A 1 71 ? 13.649 5.869 -10.120 1.00 93.06 71 SER A CA 1
ATOM 567 C C . SER A 1 71 ? 12.550 4.801 -9.990 1.00 93.06 71 SER A C 1
ATOM 569 O O . SER A 1 71 ? 11.395 5.122 -9.721 1.00 93.06 71 SER A O 1
ATOM 571 N N . ALA A 1 72 ? 12.892 3.513 -10.100 1.00 92.62 72 ALA A N 1
ATOM 572 C CA . ALA A 1 72 ? 11.975 2.398 -9.859 1.00 92.62 72 ALA A CA 1
ATOM 573 C C . ALA A 1 72 ? 11.478 2.378 -8.409 1.00 92.62 72 ALA A C 1
ATOM 575 O O . ALA A 1 72 ? 10.293 2.162 -8.154 1.00 92.62 72 ALA A O 1
ATOM 576 N N . LYS A 1 73 ? 12.371 2.639 -7.449 1.00 94.69 73 LYS A N 1
ATOM 577 C CA . LYS A 1 73 ? 12.040 2.715 -6.024 1.00 94.69 73 LYS A CA 1
ATOM 578 C C . LYS A 1 73 ? 11.071 3.868 -5.737 1.00 94.69 73 LYS A C 1
ATOM 580 O O . LYS A 1 73 ? 10.042 3.648 -5.103 1.00 94.69 73 LYS A O 1
ATOM 585 N N . GLU A 1 74 ? 11.329 5.061 -6.261 1.00 95.62 74 GLU A N 1
ATOM 586 C CA . GLU A 1 74 ? 10.419 6.213 -6.162 1.00 95.62 74 GLU A CA 1
ATOM 587 C C . GLU A 1 74 ? 9.075 5.950 -6.864 1.00 95.62 74 GLU A C 1
ATOM 589 O O . GLU A 1 74 ? 8.010 6.318 -6.363 1.00 95.62 74 GLU A O 1
ATOM 594 N N . GLN A 1 75 ? 9.094 5.229 -7.988 1.00 95.12 75 GLN A N 1
ATOM 595 C CA . GLN A 1 75 ? 7.887 4.798 -8.693 1.00 95.12 75 GLN A CA 1
ATOM 596 C C . GLN A 1 75 ? 7.024 3.888 -7.804 1.00 95.12 75 GLN A C 1
ATOM 598 O O . GLN A 1 75 ? 5.813 4.089 -7.695 1.00 95.12 75 GLN A O 1
ATOM 603 N N . GLY A 1 76 ? 7.640 2.926 -7.115 1.00 95.25 76 GLY A N 1
ATOM 604 C CA . GLY A 1 76 ? 6.957 2.068 -6.148 1.00 95.25 76 GLY A CA 1
ATOM 605 C C . GLY A 1 76 ? 6.430 2.822 -4.926 1.00 95.25 76 GLY A C 1
ATOM 606 O O . GLY A 1 76 ? 5.321 2.559 -4.460 1.00 95.25 76 GLY A O 1
ATOM 607 N N . ALA A 1 77 ? 7.183 3.806 -4.431 1.00 95.81 77 ALA A N 1
ATOM 608 C CA . ALA A 1 77 ? 6.747 4.678 -3.343 1.00 95.81 77 ALA A CA 1
ATOM 609 C C . ALA A 1 77 ? 5.473 5.458 -3.725 1.00 95.81 77 ALA A C 1
ATOM 611 O O . ALA A 1 77 ? 4.466 5.404 -3.013 1.00 95.81 77 ALA A O 1
ATOM 612 N N . LYS A 1 78 ? 5.469 6.089 -4.906 1.00 95.81 78 LYS A N 1
ATOM 613 C CA . LYS A 1 78 ? 4.298 6.785 -5.461 1.00 95.81 78 LYS A CA 1
ATOM 614 C C . LYS A 1 78 ? 3.122 5.836 -5.704 1.00 95.81 78 LYS A C 1
ATOM 616 O O . LYS A 1 78 ? 1.985 6.183 -5.395 1.00 95.81 78 LYS A O 1
ATOM 621 N N . PHE A 1 79 ? 3.380 4.624 -6.197 1.00 95.25 79 PHE A N 1
ATOM 622 C CA . PHE A 1 79 ? 2.354 3.593 -6.362 1.00 95.25 79 PHE A CA 1
ATOM 623 C C . PHE A 1 79 ? 1.614 3.292 -5.052 1.00 95.25 79 PHE A C 1
ATOM 625 O O . PHE A 1 79 ? 0.384 3.246 -5.042 1.00 95.25 79 PHE A O 1
ATOM 632 N N . ALA A 1 80 ? 2.340 3.116 -3.942 1.00 96.12 80 ALA A N 1
ATOM 633 C CA . ALA A 1 80 ? 1.738 2.842 -2.637 1.00 96.12 80 ALA A CA 1
ATOM 634 C C . ALA A 1 80 ? 0.817 3.983 -2.173 1.00 96.12 80 ALA A C 1
ATOM 636 O O . ALA A 1 80 ? -0.292 3.727 -1.697 1.00 96.12 80 ALA A O 1
ATOM 637 N N . VAL A 1 81 ? 1.253 5.234 -2.355 1.00 96.19 81 VAL A N 1
ATOM 638 C CA . VAL A 1 81 ? 0.457 6.434 -2.048 1.00 96.19 81 VAL A CA 1
ATOM 639 C C . VAL A 1 81 ? -0.831 6.465 -2.865 1.00 96.19 81 VAL A C 1
ATOM 641 O O . VAL A 1 81 ? -1.905 6.654 -2.301 1.00 96.19 81 VAL A O 1
ATOM 644 N N . GLU A 1 82 ? -0.753 6.231 -4.174 1.00 95.00 82 GLU A N 1
ATOM 645 C CA . GLU A 1 82 ? -1.932 6.258 -5.044 1.00 95.00 82 GLU A CA 1
ATOM 646 C C . GLU A 1 82 ? -2.897 5.093 -4.759 1.00 95.00 82 GLU A C 1
ATOM 648 O O . GLU A 1 82 ? -4.110 5.298 -4.773 1.00 95.00 82 GLU A O 1
ATOM 653 N N . CYS A 1 83 ? -2.398 3.900 -4.399 1.00 94.56 83 CYS A N 1
ATOM 654 C CA . CYS A 1 83 ? -3.257 2.814 -3.904 1.00 94.56 83 CYS A CA 1
ATOM 655 C C . CYS A 1 83 ? -4.077 3.269 -2.691 1.00 94.56 83 CYS A C 1
ATOM 657 O O . CYS A 1 83 ? -5.285 3.045 -2.623 1.00 94.56 83 CYS A O 1
ATOM 659 N N . MET A 1 84 ? -3.416 3.928 -1.733 1.00 95.62 84 MET A N 1
ATOM 660 C CA . MET A 1 84 ? -4.073 4.420 -0.526 1.00 95.62 84 MET A CA 1
ATOM 661 C C . MET A 1 84 ? -5.052 5.556 -0.826 1.00 95.62 84 MET A C 1
ATOM 663 O O . MET A 1 84 ? -6.145 5.586 -0.265 1.00 95.62 84 MET A O 1
ATOM 667 N N . ARG A 1 85 ? -4.686 6.472 -1.727 1.00 95.50 85 ARG A N 1
ATOM 668 C CA . ARG A 1 85 ? -5.551 7.573 -2.151 1.00 95.50 85 ARG A CA 1
ATOM 669 C C . ARG A 1 85 ? -6.842 7.055 -2.771 1.00 95.50 85 ARG A C 1
ATOM 671 O O . ARG A 1 85 ? -7.913 7.435 -2.318 1.00 95.50 85 ARG A O 1
ATOM 678 N N . ILE A 1 86 ? -6.746 6.138 -3.732 1.00 93.50 86 ILE A N 1
ATOM 679 C CA . ILE A 1 86 ? -7.919 5.515 -4.358 1.00 93.50 86 ILE A CA 1
ATOM 680 C C . ILE A 1 86 ? -8.775 4.810 -3.296 1.00 93.50 86 ILE A C 1
ATOM 682 O O . ILE A 1 86 ? -9.988 4.995 -3.270 1.00 93.50 86 ILE A O 1
ATOM 686 N N . LEU A 1 87 ? -8.158 4.050 -2.382 1.00 93.31 87 LEU A N 1
ATOM 687 C CA . LEU A 1 87 ? -8.888 3.335 -1.333 1.00 93.31 87 LEU A CA 1
ATOM 688 C C . LEU A 1 87 ? -9.677 4.271 -0.399 1.00 93.31 87 LEU A C 1
ATOM 690 O O . LEU A 1 87 ? -10.784 3.927 0.008 1.00 93.31 87 LEU A O 1
ATOM 694 N N . LEU A 1 88 ? -9.099 5.414 -0.020 1.00 94.50 88 LEU A N 1
ATOM 695 C CA . LEU A 1 88 ? -9.688 6.326 0.967 1.00 94.50 88 LEU A CA 1
ATOM 696 C C . LEU A 1 88 ? -10.601 7.390 0.348 1.00 94.50 88 LEU A C 1
ATOM 698 O O . LEU A 1 88 ? -11.551 7.819 0.996 1.00 94.50 88 LEU A O 1
ATOM 702 N N . GLU A 1 89 ? -10.313 7.826 -0.877 1.00 95.00 89 GLU A N 1
ATOM 703 C CA . GLU A 1 89 ? -10.938 9.005 -1.494 1.00 95.00 89 GLU A CA 1
ATOM 704 C C . GLU A 1 89 ? -11.850 8.652 -2.672 1.00 95.00 89 GLU A C 1
ATOM 706 O O . GLU A 1 89 ? -12.698 9.458 -3.051 1.00 95.00 89 GLU A O 1
ATOM 711 N N . GLU A 1 90 ? -11.739 7.435 -3.213 1.00 92.00 90 GLU A N 1
ATOM 712 C CA . GLU A 1 90 ? -12.580 6.927 -4.303 1.00 92.00 90 GLU A CA 1
ATOM 713 C C . GLU A 1 90 ? -13.299 5.607 -3.925 1.00 92.00 90 GLU A C 1
ATOM 715 O O . GLU A 1 90 ? -13.247 4.641 -4.692 1.00 92.00 90 GLU A O 1
ATOM 720 N N . PRO A 1 91 ? -14.011 5.520 -2.779 1.00 86.62 91 PRO A N 1
ATOM 721 C CA . PRO A 1 91 ? -14.592 4.259 -2.295 1.00 86.62 91 PRO A CA 1
ATOM 722 C C . PRO A 1 91 ? -15.674 3.666 -3.214 1.00 86.62 91 PRO A C 1
ATOM 724 O O . PRO A 1 91 ? -15.967 2.476 -3.128 1.00 86.62 91 PRO A O 1
ATOM 727 N N . ASP A 1 92 ? -16.259 4.474 -4.100 1.00 86.94 92 ASP A N 1
ATOM 728 C CA . ASP A 1 92 ? -17.301 4.045 -5.040 1.00 86.94 92 ASP A CA 1
ATOM 729 C C . ASP A 1 92 ? -16.744 3.603 -6.406 1.00 86.94 92 ASP A C 1
ATOM 731 O O . ASP A 1 92 ? -17.499 3.159 -7.278 1.00 86.94 92 ASP A O 1
ATOM 735 N N . ARG A 1 93 ? -15.431 3.735 -6.641 1.00 83.19 93 ARG A N 1
ATOM 736 C CA . ARG A 1 93 ? -14.822 3.372 -7.925 1.00 83.19 93 ARG A CA 1
ATOM 737 C C . ARG A 1 93 ? -14.828 1.858 -8.096 1.00 83.19 93 ARG A C 1
ATOM 739 O O . ARG A 1 93 ? -14.217 1.144 -7.326 1.00 83.19 93 ARG A O 1
ATOM 746 N N . THR A 1 94 ? -15.469 1.349 -9.141 1.00 77.62 94 THR A N 1
ATOM 747 C CA . THR A 1 94 ? -15.582 -0.100 -9.370 1.00 77.62 94 THR A CA 1
ATOM 748 C C . THR A 1 94 ? -14.477 -0.656 -10.270 1.00 77.62 94 THR A C 1
ATOM 750 O O . THR A 1 94 ? -14.171 -0.045 -11.295 1.00 77.62 94 THR A O 1
ATOM 753 N N . GLY A 1 95 ? -14.016 -1.878 -9.987 1.00 76.25 95 GLY A N 1
ATOM 754 C CA . GLY A 1 95 ? -13.188 -2.686 -10.889 1.00 76.25 95 GLY A CA 1
ATOM 755 C C . GLY A 1 95 ? -11.715 -2.756 -10.477 1.00 76.25 95 GLY A C 1
ATOM 756 O O . GLY A 1 95 ? -11.336 -2.205 -9.448 1.00 76.25 95 GLY A O 1
ATOM 757 N N . PRO A 1 96 ? -10.866 -3.439 -11.264 1.00 76.25 96 PRO A N 1
ATOM 758 C CA . PRO A 1 96 ? -9.427 -3.378 -11.051 1.00 76.25 96 PRO A CA 1
ATOM 759 C C . PRO A 1 96 ? -8.941 -1.929 -11.200 1.00 76.25 96 PRO A C 1
ATOM 761 O O . PRO A 1 96 ? -9.243 -1.239 -12.179 1.00 76.25 96 PRO A O 1
ATOM 764 N N . HIS A 1 97 ? -8.194 -1.459 -10.210 1.00 81.94 97 HIS A N 1
ATOM 765 C CA . HIS A 1 97 ? -7.646 -0.116 -10.166 1.00 81.94 97 HIS A CA 1
ATOM 766 C C . HIS A 1 97 ? -6.264 -0.115 -10.805 1.00 81.94 97 HIS A C 1
ATOM 768 O O . HIS A 1 97 ? -5.266 -0.493 -10.190 1.00 81.94 97 HIS A O 1
ATOM 774 N N . GLU A 1 98 ? -6.208 0.359 -12.047 1.00 85.12 98 GLU A N 1
ATOM 775 C CA . GLU A 1 98 ? -4.946 0.791 -12.633 1.00 85.12 98 GLU A CA 1
ATOM 776 C C . GLU A 1 98 ? -4.447 2.031 -11.890 1.00 85.12 98 GLU A C 1
ATOM 778 O O . GLU A 1 98 ? -5.120 3.068 -11.853 1.00 85.12 98 GLU A O 1
ATOM 783 N N . VAL A 1 99 ? -3.263 1.906 -11.299 1.00 84.81 99 VAL A N 1
ATOM 784 C CA . VAL A 1 99 ? -2.616 2.961 -10.528 1.00 84.81 99 VAL A CA 1
ATOM 785 C C . VAL A 1 99 ? -1.698 3.759 -11.460 1.00 84.81 99 VAL A C 1
ATOM 787 O O . VAL A 1 99 ? -0.716 3.210 -11.977 1.00 84.81 99 VAL A O 1
ATOM 790 N N . PRO A 1 100 ? -2.000 5.045 -11.713 1.00 78.56 100 PRO A N 1
ATOM 791 C CA . PRO A 1 100 ? -1.269 5.844 -12.682 1.00 78.56 100 PRO A CA 1
ATOM 792 C C . PRO A 1 100 ? 0.012 6.404 -12.061 1.00 78.56 100 PRO A C 1
ATOM 794 O O . PRO A 1 100 ? 0.032 7.493 -11.491 1.00 78.56 100 PRO A O 1
ATOM 797 N N . VAL A 1 101 ? 1.119 5.685 -12.217 1.00 80.62 101 VAL A N 1
ATOM 798 C CA . VAL A 1 101 ? 2.434 6.197 -11.822 1.00 80.62 101 VAL A CA 1
ATOM 799 C C . VAL A 1 101 ? 3.150 6.702 -13.069 1.00 80.62 101 VAL A C 1
ATOM 801 O O . VAL A 1 101 ? 3.698 5.929 -13.842 1.00 80.62 101 VAL A O 1
ATOM 804 N N . GLY A 1 102 ? 3.081 8.004 -13.343 1.00 74.50 102 GLY A N 1
ATOM 805 C CA . GLY A 1 102 ? 3.797 8.582 -14.486 1.00 74.50 102 GLY A CA 1
ATOM 806 C C . GLY A 1 102 ? 5.326 8.445 -14.343 1.00 74.50 102 GLY A C 1
ATOM 807 O O . GLY A 1 102 ? 5.817 8.427 -13.217 1.00 74.50 102 GLY A O 1
ATOM 808 N N . PRO A 1 103 ? 6.095 8.406 -15.450 1.00 74.31 103 PRO A N 1
ATOM 809 C CA . PRO A 1 103 ? 7.557 8.254 -15.426 1.00 74.31 103 PRO A CA 1
ATOM 810 C C . PRO A 1 103 ? 8.314 9.549 -15.078 1.00 74.31 103 PRO A C 1
ATOM 812 O O . PRO A 1 103 ? 9.533 9.602 -15.189 1.00 74.31 103 PRO A O 1
ATOM 815 N N . ARG A 1 104 ? 7.601 10.631 -14.753 1.00 76.94 104 ARG A N 1
ATOM 816 C CA . ARG A 1 104 ? 8.167 11.958 -14.486 1.00 76.94 104 ARG A CA 1
ATOM 817 C C . ARG A 1 104 ? 7.655 12.481 -13.158 1.00 76.94 104 ARG A C 1
ATOM 819 O O . ARG A 1 104 ? 6.568 12.090 -12.721 1.00 76.94 104 ARG A O 1
ATOM 826 N N . ASP A 1 105 ? 8.444 13.378 -12.575 1.00 81.38 105 ASP A N 1
ATOM 827 C CA . ASP A 1 105 ? 8.128 14.076 -11.329 1.00 81.38 105 ASP A CA 1
ATOM 828 C C . ASP A 1 105 ? 7.736 13.074 -10.232 1.00 81.38 105 ASP A C 1
ATOM 830 O O . ASP A 1 105 ? 6.657 13.134 -9.626 1.00 81.38 105 ASP A O 1
ATOM 834 N N . LEU A 1 106 ? 8.588 12.058 -10.068 1.00 90.56 106 LEU A N 1
ATOM 835 C CA . LEU A 1 106 ? 8.465 11.125 -8.965 1.00 90.56 106 LEU A CA 1
ATOM 836 C C . LEU A 1 106 ? 8.906 11.853 -7.687 1.00 90.56 106 LEU A C 1
ATOM 838 O O . LEU A 1 106 ? 9.976 12.461 -7.674 1.00 90.56 106 LEU A O 1
ATOM 842 N N . PRO A 1 107 ? 8.060 11.874 -6.646 1.00 92.75 107 PRO A N 1
ATOM 843 C CA . PRO A 1 107 ? 8.460 12.392 -5.351 1.00 92.75 107 PRO A CA 1
ATOM 844 C C . PRO A 1 107 ? 9.541 11.491 -4.757 1.00 92.75 107 PRO A C 1
ATOM 846 O O . PRO A 1 107 ? 9.595 10.293 -5.052 1.00 92.75 107 PRO A O 1
ATOM 849 N N . SER A 1 108 ? 10.345 12.051 -3.857 1.00 95.00 108 SER A N 1
ATOM 850 C CA . SER A 1 108 ? 11.245 11.227 -3.061 1.00 95.00 108 SER A CA 1
ATOM 851 C C . SER A 1 108 ? 10.446 10.229 -2.209 1.00 95.00 108 SER A C 1
ATOM 853 O O . SER A 1 108 ? 9.229 10.355 -2.001 1.00 95.00 108 SER A O 1
ATOM 855 N N . ILE A 1 109 ? 11.127 9.211 -1.690 1.00 93.88 109 ILE A N 1
ATOM 856 C CA . ILE A 1 109 ? 10.500 8.227 -0.799 1.00 93.88 109 ILE A CA 1
ATOM 857 C C . ILE A 1 109 ? 10.019 8.896 0.492 1.00 93.88 109 ILE A C 1
ATOM 859 O O . ILE A 1 109 ? 8.929 8.577 0.966 1.00 93.88 109 ILE A O 1
ATOM 863 N N . ASP A 1 110 ? 10.786 9.854 1.014 1.00 93.56 110 ASP A N 1
ATOM 864 C CA . ASP A 1 110 ? 10.423 10.616 2.210 1.00 93.56 110 ASP A CA 1
ATOM 865 C C . ASP A 1 110 ? 9.160 11.453 1.964 1.00 93.56 110 ASP A C 1
ATOM 867 O O . ASP A 1 110 ? 8.204 11.356 2.735 1.00 93.56 110 ASP A O 1
ATOM 871 N N . ASP A 1 111 ? 9.097 12.173 0.837 1.00 96.19 111 ASP A N 1
ATOM 872 C CA . ASP A 1 111 ? 7.909 12.948 0.445 1.00 96.19 111 ASP A CA 1
ATOM 873 C C . ASP A 1 111 ? 6.679 12.040 0.266 1.00 96.19 111 ASP A C 1
ATOM 875 O O . ASP A 1 111 ? 5.571 12.378 0.685 1.00 96.19 111 ASP A O 1
ATOM 879 N N . SER A 1 112 ? 6.869 10.851 -0.316 1.00 96.69 112 SER A N 1
ATOM 880 C CA . SER A 1 112 ? 5.809 9.841 -0.449 1.00 96.69 112 SER A CA 1
ATOM 881 C C . SER A 1 112 ? 5.349 9.314 0.913 1.00 96.69 112 SER A C 1
ATOM 883 O O . SER A 1 112 ? 4.157 9.093 1.135 1.00 96.69 112 SER A O 1
ATOM 885 N N . GLY A 1 113 ? 6.285 9.118 1.842 1.00 95.44 113 GLY A N 1
ATOM 886 C CA . GLY A 1 113 ? 6.005 8.717 3.216 1.00 95.44 113 GLY A CA 1
ATOM 887 C C . GLY A 1 113 ? 5.205 9.774 3.976 1.00 95.44 113 GLY A C 1
ATOM 888 O O . GLY A 1 113 ? 4.264 9.437 4.698 1.00 95.44 113 GLY A O 1
ATOM 889 N N . ASP A 1 114 ? 5.535 11.049 3.795 1.00 95.44 114 ASP A N 1
ATOM 890 C CA . ASP A 1 114 ? 4.812 12.159 4.411 1.00 95.44 114 ASP A CA 1
ATOM 891 C C . ASP A 1 114 ? 3.418 12.355 3.799 1.00 95.44 114 ASP A C 1
ATOM 893 O O . ASP A 1 114 ? 2.449 12.540 4.544 1.00 95.44 114 ASP A O 1
ATOM 897 N N . GLU A 1 115 ? 3.260 12.183 2.483 1.00 96.81 115 GLU A N 1
ATOM 898 C CA . GLU A 1 115 ? 1.936 12.166 1.845 1.00 96.81 115 GLU A CA 1
ATOM 899 C C . GLU A 1 115 ? 1.087 10.972 2.315 1.00 96.81 115 GLU A C 1
ATOM 901 O O . GLU A 1 115 ? -0.099 11.138 2.599 1.00 96.81 115 GLU A O 1
ATOM 906 N N . MET A 1 116 ? 1.670 9.779 2.489 1.00 96.94 116 MET A N 1
ATOM 907 C CA . MET A 1 116 ? 0.968 8.617 3.058 1.00 96.94 116 MET A CA 1
ATOM 908 C C . MET A 1 116 ? 0.448 8.905 4.475 1.00 96.94 116 MET A C 1
ATOM 910 O O . MET A 1 116 ? -0.695 8.576 4.803 1.00 96.94 116 MET A O 1
ATOM 914 N N . LYS A 1 117 ? 1.257 9.541 5.333 1.00 95.38 117 LYS A N 1
ATOM 915 C CA . LYS A 1 117 ? 0.818 9.952 6.680 1.00 95.38 117 LYS A CA 1
ATOM 916 C C . LYS A 1 117 ? -0.309 10.981 6.598 1.00 95.38 117 LYS A C 1
ATOM 918 O O . LYS A 1 117 ? -1.321 10.815 7.275 1.00 95.38 117 LYS A O 1
ATOM 923 N N . SER A 1 118 ? -0.159 11.986 5.735 1.00 96.38 118 SER A N 1
ATOM 924 C CA . SER A 1 118 ? -1.165 13.021 5.479 1.00 96.38 118 SER A CA 1
ATOM 925 C C . SER A 1 118 ? -2.505 12.423 5.031 1.00 96.38 118 SER A C 1
ATOM 927 O O . SER A 1 118 ? -3.551 12.781 5.574 1.00 96.38 118 SER A O 1
ATOM 929 N N . LEU A 1 119 ? -2.486 11.449 4.113 1.00 96.81 119 LEU A N 1
ATOM 930 C CA . LEU A 1 119 ? -3.666 10.707 3.650 1.00 96.81 119 LEU A CA 1
ATOM 931 C C . LEU A 1 119 ? -4.403 10.001 4.793 1.00 96.81 119 LEU A C 1
ATOM 933 O O . LEU A 1 119 ? -5.628 10.100 4.894 1.00 96.81 119 LEU A O 1
ATOM 937 N N . LEU A 1 120 ? -3.669 9.304 5.663 1.00 96.31 120 LEU A N 1
ATOM 938 C CA . LEU A 1 120 ? -4.253 8.616 6.816 1.00 96.31 120 LEU A CA 1
ATOM 939 C C . LEU A 1 120 ? -4.811 9.610 7.841 1.00 96.31 120 LEU A C 1
ATOM 941 O O . LEU A 1 120 ? -5.889 9.392 8.391 1.00 96.31 120 LEU A O 1
ATOM 945 N N . ASP A 1 121 ? -4.101 10.706 8.098 1.00 95.50 121 ASP A N 1
ATOM 946 C CA . ASP A 1 121 ? -4.512 11.723 9.066 1.00 95.50 121 ASP A CA 1
ATOM 947 C C . ASP A 1 121 ? -5.759 12.475 8.615 1.00 95.50 121 ASP A C 1
ATOM 949 O O . ASP A 1 121 ? -6.687 12.633 9.410 1.00 95.50 121 ASP A O 1
ATOM 953 N N . ARG A 1 122 ? -5.811 12.893 7.346 1.00 96.75 122 ARG A N 1
ATOM 954 C CA . ARG A 1 122 ? -6.938 13.664 6.809 1.00 96.75 122 ARG A CA 1
ATOM 955 C C . ARG A 1 122 ? -8.219 12.839 6.694 1.00 96.75 122 ARG A C 1
ATOM 957 O O . ARG A 1 122 ? -9.291 13.378 6.949 1.00 96.75 122 ARG A O 1
ATOM 964 N N . ASN A 1 123 ? -8.113 11.550 6.357 1.00 97.38 123 ASN A N 1
ATOM 965 C CA . ASN A 1 123 ? -9.279 10.691 6.118 1.00 97.38 123 ASN A CA 1
ATOM 966 C C . ASN A 1 123 ? -9.726 9.900 7.359 1.00 97.38 123 ASN A C 1
ATOM 968 O O . ASN A 1 123 ? -10.919 9.673 7.534 1.00 97.38 123 ASN A O 1
ATOM 972 N N . LEU A 1 124 ? -8.800 9.478 8.231 1.00 96.62 124 LEU A N 1
ATOM 973 C CA . LEU A 1 124 ? -9.108 8.614 9.387 1.00 96.62 124 LEU A CA 1
ATOM 974 C C . LEU A 1 124 ? -8.888 9.309 10.742 1.00 96.62 124 LEU A C 1
ATOM 976 O O . LEU A 1 124 ? -9.293 8.791 11.786 1.00 96.62 124 LEU A O 1
ATOM 980 N N . GLY A 1 125 ? -8.240 10.477 10.741 1.00 95.75 125 GLY A N 1
ATOM 981 C CA . GLY A 1 125 ? -7.877 11.240 11.931 1.00 95.75 125 GLY A CA 1
ATOM 982 C C . GLY A 1 125 ? -6.508 10.856 12.498 1.00 95.75 125 GLY A C 1
ATOM 983 O O . GLY A 1 125 ? -6.117 9.686 12.522 1.00 95.75 125 GLY A O 1
ATOM 984 N N . ALA A 1 126 ? -5.789 11.842 13.043 1.00 93.00 126 ALA A N 1
ATOM 985 C CA . ALA A 1 126 ? -4.430 11.687 13.587 1.00 93.00 126 ALA A CA 1
ATOM 986 C C . ALA A 1 126 ? -4.300 10.626 14.704 1.00 93.00 126 ALA A C 1
ATOM 988 O O . ALA A 1 126 ? -3.235 10.048 14.905 1.00 93.00 126 ALA A O 1
ATOM 989 N N . ASN A 1 127 ? -5.396 10.322 15.408 1.00 92.50 127 ASN A N 1
ATOM 990 C CA . ASN A 1 127 ? -5.434 9.318 16.478 1.00 92.50 127 ASN A CA 1
ATOM 991 C C . ASN A 1 127 ? -5.838 7.911 15.996 1.00 92.50 127 ASN A C 1
ATOM 993 O O . ASN A 1 127 ? -5.988 7.004 16.817 1.00 92.50 127 ASN A O 1
ATOM 997 N N . ALA A 1 128 ? -6.055 7.709 14.690 1.00 93.50 128 ALA A N 1
ATOM 998 C CA . ALA A 1 128 ? -6.432 6.404 14.153 1.00 93.50 128 ALA A CA 1
ATOM 999 C C . ALA A 1 128 ? -5.357 5.349 14.450 1.00 93.50 128 ALA A C 1
ATOM 1001 O O . ALA A 1 128 ? -4.167 5.606 14.306 1.00 93.50 128 ALA A O 1
ATOM 1002 N N . LYS A 1 129 ? -5.755 4.135 14.815 1.00 93.31 129 LYS A N 1
ATOM 1003 C CA . LYS A 1 129 ? -4.839 2.998 14.921 1.00 93.31 129 LYS A CA 1
ATOM 1004 C C . LYS A 1 129 ? -5.126 2.079 13.745 1.00 93.31 129 LYS A C 1
ATOM 1006 O O . LYS A 1 129 ? -6.134 1.376 13.745 1.00 93.31 129 LYS A O 1
ATOM 1011 N N . VAL A 1 130 ? -4.299 2.159 12.712 1.00 94.38 130 VAL A N 1
ATOM 1012 C CA . VAL A 1 130 ? -4.593 1.559 11.406 1.00 94.38 130 VAL A CA 1
ATOM 1013 C C . VAL A 1 130 ? -3.844 0.240 11.252 1.00 94.38 130 VAL A C 1
ATOM 1015 O O . VAL A 1 130 ? -2.645 0.169 11.527 1.00 94.38 130 VAL A O 1
ATOM 1018 N N . LEU A 1 131 ? -4.551 -0.792 10.798 1.00 94.50 131 LEU A N 1
ATOM 1019 C CA . LEU A 1 131 ? -3.971 -2.025 10.278 1.00 94.50 131 LEU A CA 1
ATOM 1020 C C . LEU A 1 131 ? -4.123 -2.034 8.755 1.00 94.50 131 LEU A C 1
ATOM 1022 O O . LEU A 1 131 ? -5.247 -2.038 8.256 1.00 94.50 131 LEU A O 1
ATOM 1026 N N . ILE A 1 132 ? -3.008 -2.056 8.030 1.00 95.25 132 ILE A N 1
ATOM 1027 C CA . ILE A 1 132 ? -2.972 -2.219 6.574 1.00 95.25 132 ILE A CA 1
ATOM 1028 C C . ILE A 1 132 ? -2.678 -3.684 6.267 1.00 95.25 132 ILE A C 1
ATOM 1030 O O . ILE A 1 132 ? -1.679 -4.234 6.729 1.00 95.25 132 ILE A O 1
ATOM 1034 N N . HIS A 1 133 ? -3.531 -4.311 5.470 1.00 93.88 133 HIS A N 1
ATOM 1035 C CA . HIS A 1 133 ? -3.342 -5.660 4.964 1.00 93.88 133 HIS A CA 1
ATOM 1036 C C . HIS A 1 133 ? -3.065 -5.611 3.460 1.00 93.88 133 HIS A C 1
ATOM 1038 O O . HIS A 1 133 ? -3.940 -5.246 2.679 1.00 93.88 133 HIS A O 1
ATOM 1044 N N . LEU A 1 134 ? -1.839 -5.978 3.085 1.00 93.31 134 LEU A N 1
ATOM 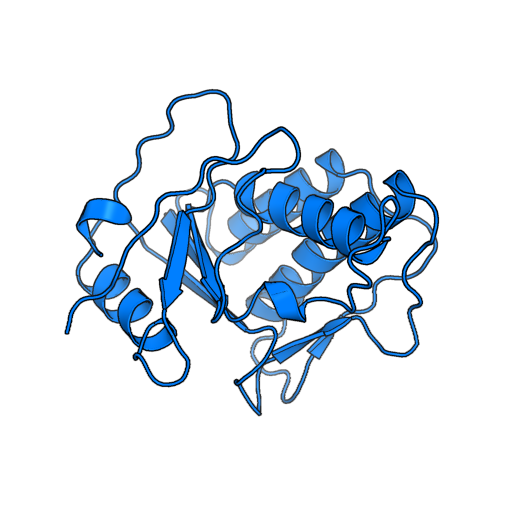1045 C CA . LEU A 1 134 ? -1.354 -6.085 1.712 1.00 93.31 134 LEU A CA 1
ATOM 1046 C C . LEU A 1 134 ? -1.478 -7.541 1.237 1.00 93.31 134 LEU A C 1
ATOM 1048 O O . LEU A 1 134 ? -0.633 -8.374 1.578 1.00 93.31 134 LEU A O 1
ATOM 1052 N N . ASP A 1 135 ? -2.522 -7.852 0.472 1.00 90.50 135 ASP A N 1
ATOM 1053 C CA . ASP A 1 135 ? -2.785 -9.206 -0.022 1.00 90.50 135 ASP A CA 1
ATOM 1054 C C . ASP A 1 135 ? -2.134 -9.481 -1.372 1.00 90.50 135 ASP A C 1
ATOM 1056 O O . ASP A 1 135 ? -2.217 -8.674 -2.296 1.00 90.50 135 ASP A O 1
ATOM 1060 N N . GLU A 1 136 ? -1.456 -10.626 -1.469 1.00 86.50 136 GLU A N 1
ATOM 1061 C CA . GLU A 1 136 ? -0.677 -11.031 -2.648 1.00 86.50 136 GLU A CA 1
ATOM 1062 C C . GLU A 1 136 ? 0.332 -9.965 -3.097 1.00 86.50 136 GLU A C 1
ATOM 1064 O O . GLU A 1 136 ? 0.584 -9.762 -4.278 1.00 86.50 136 GLU A O 1
ATOM 1069 N N . HIS A 1 137 ? 0.971 -9.297 -2.140 1.00 84.44 137 HIS A N 1
ATOM 1070 C CA . HIS A 1 137 ? 1.874 -8.164 -2.371 1.00 84.44 137 HIS A CA 1
ATOM 1071 C C . HIS A 1 137 ? 3.014 -8.416 -3.394 1.00 84.44 137 HIS A C 1
ATOM 1073 O O . HIS A 1 137 ? 3.496 -7.481 -4.025 1.00 84.44 137 HIS A O 1
ATOM 1079 N N . LYS A 1 138 ? 3.421 -9.673 -3.643 1.00 82.75 138 LYS A N 1
ATOM 1080 C CA . LYS A 1 138 ? 4.371 -10.028 -4.723 1.00 82.75 138 LYS A CA 1
ATOM 1081 C C . LYS A 1 138 ? 3.819 -9.783 -6.141 1.00 82.75 138 LYS A C 1
ATOM 1083 O O . LYS A 1 138 ? 4.592 -9.827 -7.091 1.00 82.75 138 LYS A O 1
ATOM 1088 N N . LYS A 1 139 ? 2.512 -9.556 -6.287 1.00 86.81 139 LYS A N 1
ATOM 1089 C CA . LYS A 1 139 ? 1.806 -9.301 -7.550 1.00 86.81 139 LYS A CA 1
ATOM 1090 C C . LYS A 1 139 ? 1.613 -7.811 -7.854 1.00 86.81 139 LYS A C 1
ATOM 1092 O O . LYS A 1 139 ? 1.025 -7.491 -8.876 1.00 86.81 139 LYS A O 1
ATOM 1097 N N . MET A 1 140 ? 2.149 -6.908 -7.021 1.00 87.94 140 MET A N 1
ATOM 1098 C CA . MET A 1 140 ? 2.114 -5.452 -7.252 1.00 87.94 140 MET A CA 1
ATOM 1099 C C . MET A 1 140 ? 2.655 -5.046 -8.631 1.00 87.94 140 MET A C 1
ATOM 11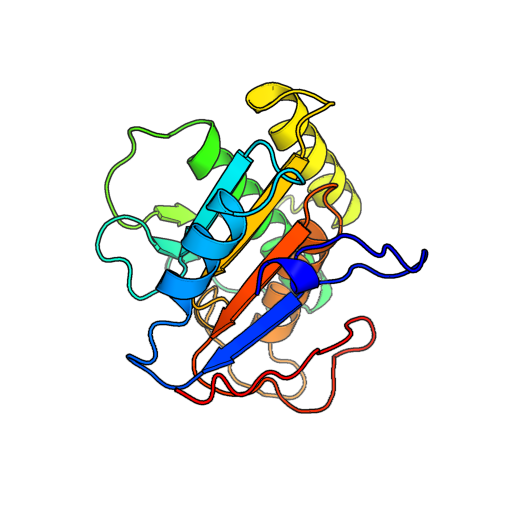01 O O . MET A 1 140 ? 2.128 -4.134 -9.265 1.00 87.94 140 MET A O 1
ATOM 1105 N N . CYS A 1 141 ? 3.738 -5.694 -9.067 1.00 87.44 141 CYS A N 1
ATOM 1106 C CA . CYS A 1 141 ? 4.396 -5.431 -10.340 1.00 87.44 141 CYS A CA 1
ATOM 1107 C C . CYS A 1 141 ? 5.085 -6.701 -10.878 1.00 87.44 141 CYS A C 1
ATOM 1109 O O . CYS A 1 141 ? 5.357 -7.630 -10.105 1.00 87.44 141 CYS A O 1
ATOM 1111 N N . PRO A 1 142 ? 5.381 -6.762 -12.190 1.00 85.44 142 PRO A N 1
A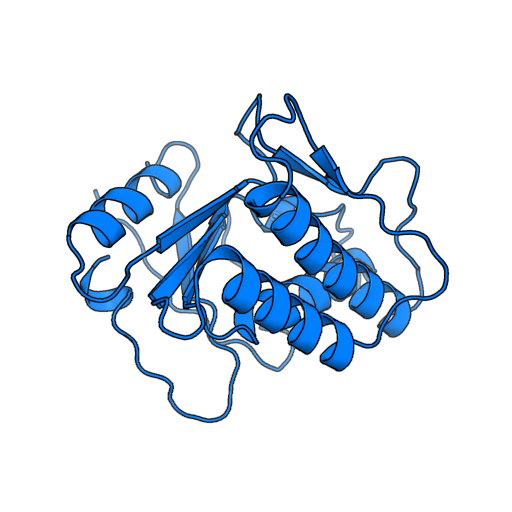TOM 1112 C CA . PRO A 1 142 ? 6.216 -7.815 -12.758 1.00 85.44 142 PRO A CA 1
ATOM 1113 C C . PRO A 1 142 ? 7.613 -7.834 -12.124 1.00 85.44 142 PRO A C 1
ATOM 1115 O O . PRO A 1 142 ? 8.201 -6.784 -11.880 1.00 85.44 142 PRO A O 1
ATOM 1118 N N . ARG A 1 143 ? 8.159 -9.033 -11.896 1.00 83.56 143 ARG A N 1
ATOM 1119 C CA . ARG A 1 143 ? 9.516 -9.245 -11.375 1.00 83.56 143 ARG A CA 1
ATOM 1120 C C . ARG A 1 143 ? 10.274 -10.232 -12.242 1.00 83.56 143 ARG A C 1
ATOM 1122 O O . ARG A 1 143 ? 9.730 -11.283 -12.583 1.00 83.56 143 ARG A O 1
ATOM 1129 N N . THR A 1 144 ? 11.528 -9.920 -12.550 1.00 80.81 144 THR A N 1
ATOM 1130 C CA . THR A 1 144 ? 12.421 -10.819 -13.299 1.00 80.81 144 THR A CA 1
ATOM 1131 C C . THR A 1 144 ? 13.296 -11.676 -12.383 1.00 80.81 144 THR A C 1
ATOM 1133 O O . THR A 1 144 ? 13.761 -12.731 -12.804 1.00 80.81 144 THR A O 1
ATOM 1136 N N . ASN A 1 145 ? 13.470 -11.279 -11.113 1.00 75.94 145 ASN A N 1
ATOM 1137 C CA . ASN A 1 145 ? 14.409 -11.882 -10.154 1.00 75.94 145 ASN A CA 1
ATOM 1138 C C . ASN A 1 145 ? 15.886 -11.859 -10.602 1.00 75.94 145 ASN A C 1
ATOM 1140 O O . ASN A 1 145 ? 16.694 -12.646 -10.109 1.00 75.94 145 ASN A O 1
ATOM 1144 N N . GLU A 1 146 ? 16.246 -10.953 -11.507 1.00 82.25 146 GLU A N 1
ATOM 1145 C CA . GLU A 1 146 ? 17.633 -10.680 -11.891 1.00 82.25 146 GLU A CA 1
ATOM 1146 C C . GLU A 1 146 ? 18.319 -9.730 -10.886 1.00 82.25 146 GLU A C 1
ATOM 1148 O O . GLU A 1 146 ? 17.660 -9.075 -10.077 1.00 82.25 146 GLU A O 1
ATOM 1153 N N . GLU A 1 147 ? 19.655 -9.636 -10.925 1.00 75.44 147 GLU A N 1
ATOM 1154 C CA . GLU A 1 147 ? 20.462 -8.840 -9.974 1.00 75.44 147 GLU A CA 1
ATOM 1155 C C . GLU A 1 147 ? 20.068 -7.349 -9.932 1.00 75.44 147 GLU A C 1
ATOM 1157 O O . GLU A 1 147 ? 20.178 -6.706 -8.889 1.00 75.44 147 GLU A O 1
ATOM 1162 N N . ASN A 1 148 ? 19.523 -6.827 -11.034 1.00 83.12 148 ASN A N 1
ATOM 1163 C CA . ASN A 1 148 ? 19.028 -5.455 -11.168 1.00 83.12 148 ASN A CA 1
ATOM 1164 C C . ASN A 1 148 ? 17.540 -5.408 -11.547 1.00 83.12 148 ASN A C 1
ATOM 1166 O O . ASN A 1 148 ? 17.132 -4.536 -12.304 1.00 83.12 148 ASN A O 1
ATOM 1170 N N . ASP A 1 149 ? 16.736 -6.351 -11.045 1.00 87.06 149 ASP A N 1
ATOM 1171 C CA . ASP A 1 149 ? 15.286 -6.402 -11.275 1.00 87.06 149 ASP A CA 1
ATOM 1172 C C . ASP A 1 149 ? 14.607 -5.076 -10.854 1.00 87.06 149 ASP A C 1
ATOM 1174 O O . ASP A 1 149 ? 14.496 -4.807 -9.648 1.00 87.06 149 ASP A O 1
ATOM 1178 N N . PRO A 1 150 ? 14.118 -4.246 -11.799 1.00 89.62 150 PRO A N 1
ATOM 1179 C CA . PRO A 1 150 ? 13.456 -2.985 -11.465 1.00 89.62 150 PRO A CA 1
ATOM 1180 C C . PRO A 1 150 ? 12.168 -3.219 -10.668 1.00 89.62 150 PRO A C 1
ATOM 1182 O O . PRO A 1 150 ? 11.811 -2.409 -9.812 1.00 89.62 150 PRO A O 1
ATOM 1185 N N . GLY A 1 151 ? 11.518 -4.376 -10.843 1.00 90.12 151 GLY A N 1
ATOM 1186 C CA . GLY A 1 151 ? 10.374 -4.782 -10.032 1.00 90.12 151 GLY A CA 1
ATOM 1187 C C . GLY A 1 151 ? 10.740 -5.008 -8.562 1.00 90.12 151 GLY A C 1
ATOM 1188 O O . GLY A 1 151 ? 9.943 -4.726 -7.667 1.00 90.12 151 GLY A O 1
ATOM 1189 N N . ALA A 1 152 ? 11.967 -5.454 -8.270 1.00 89.56 152 ALA A N 1
ATOM 1190 C CA . ALA A 1 152 ? 12.445 -5.584 -6.894 1.00 89.56 152 ALA A CA 1
ATOM 1191 C C . ALA A 1 152 ? 12.663 -4.214 -6.230 1.00 89.56 152 ALA A C 1
ATOM 1193 O O . ALA A 1 152 ? 12.314 -4.041 -5.060 1.00 89.56 152 ALA A O 1
ATOM 1194 N N . ALA A 1 153 ? 13.203 -3.241 -6.970 1.00 91.06 153 ALA A N 1
ATOM 1195 C CA . ALA A 1 153 ? 13.389 -1.873 -6.487 1.00 91.06 153 ALA A CA 1
ATOM 1196 C C . ALA A 1 153 ? 12.048 -1.150 -6.286 1.00 91.06 153 ALA A C 1
ATOM 1198 O O . ALA A 1 153 ? 11.819 -0.565 -5.228 1.00 91.06 153 ALA A O 1
ATOM 1199 N N . PHE A 1 154 ? 11.122 -1.289 -7.238 1.00 93.19 154 PHE A N 1
ATOM 1200 C CA . PHE A 1 154 ? 9.742 -0.823 -7.110 1.00 93.19 154 PHE A CA 1
ATOM 1201 C C . PHE A 1 154 ? 9.079 -1.368 -5.848 1.00 93.19 154 PHE A C 1
ATOM 1203 O O . PHE A 1 154 ? 8.575 -0.621 -5.009 1.00 93.19 154 PHE A O 1
ATOM 1210 N N . PHE A 1 155 ? 9.139 -2.683 -5.661 1.00 91.25 155 PHE A N 1
ATOM 1211 C CA . PHE A 1 155 ? 8.587 -3.323 -4.480 1.00 91.25 155 PHE A CA 1
ATOM 1212 C C . PHE A 1 155 ? 9.210 -2.778 -3.187 1.00 91.25 155 PHE A C 1
ATOM 1214 O O . PHE A 1 155 ? 8.499 -2.520 -2.217 1.00 91.25 155 PHE A O 1
ATOM 1221 N N . GLN A 1 156 ? 10.530 -2.564 -3.176 1.00 90.69 156 GLN A N 1
ATOM 1222 C CA . GLN A 1 156 ? 11.226 -1.988 -2.029 1.00 90.69 156 GLN A CA 1
ATOM 1223 C C . GLN A 1 156 ? 10.658 -0.609 -1.667 1.00 90.69 156 GLN A C 1
ATOM 1225 O O . GLN A 1 156 ? 10.349 -0.381 -0.501 1.00 90.69 156 GLN A O 1
ATOM 1230 N N . GLY A 1 157 ? 10.474 0.280 -2.645 1.00 93.31 157 GLY A N 1
ATOM 1231 C CA . GLY A 1 157 ? 9.922 1.616 -2.408 1.00 93.31 157 GLY A CA 1
ATOM 1232 C C . GLY A 1 157 ? 8.476 1.600 -1.913 1.00 93.31 157 GLY A C 1
ATOM 1233 O O . GLY A 1 157 ? 8.148 2.292 -0.951 1.00 93.31 157 GLY A O 1
ATOM 1234 N N . ALA A 1 158 ? 7.626 0.751 -2.499 1.00 94.38 158 ALA A N 1
ATOM 1235 C CA . ALA A 1 158 ? 6.238 0.600 -2.058 1.00 94.38 158 ALA A CA 1
ATOM 1236 C C . ALA A 1 158 ? 6.153 0.136 -0.595 1.00 94.38 158 ALA A C 1
ATOM 1238 O O . ALA A 1 158 ? 5.419 0.700 0.219 1.00 94.38 158 ALA A O 1
ATOM 1239 N N . MET A 1 159 ? 6.942 -0.882 -0.243 1.00 92.25 159 MET A N 1
ATOM 1240 C CA . MET A 1 159 ? 6.979 -1.430 1.111 1.00 92.25 159 MET A CA 1
ATOM 1241 C C . MET A 1 159 ? 7.586 -0.443 2.113 1.00 92.25 159 MET A C 1
ATOM 1243 O O . MET A 1 159 ? 7.117 -0.376 3.246 1.00 92.25 159 MET A O 1
ATOM 1247 N N . GLU A 1 160 ? 8.576 0.356 1.713 1.00 92.81 160 GLU A N 1
ATOM 1248 C CA . GLU A 1 160 ? 9.158 1.407 2.556 1.00 92.81 160 GLU A CA 1
ATOM 1249 C C . GLU A 1 160 ? 8.112 2.462 2.939 1.00 92.81 160 GLU A C 1
ATOM 1251 O O . GLU A 1 160 ? 7.981 2.787 4.117 1.00 92.81 160 GLU A O 1
ATOM 1256 N N . VAL A 1 161 ? 7.275 2.898 1.992 1.00 94.75 161 VAL A N 1
ATOM 1257 C CA . VAL A 1 161 ? 6.174 3.836 2.272 1.00 94.75 161 VAL A CA 1
ATOM 1258 C C . VAL A 1 161 ? 5.096 3.205 3.157 1.00 94.75 161 VAL A C 1
ATOM 1260 O O . VAL A 1 161 ? 4.679 3.813 4.145 1.00 94.75 161 VAL A O 1
ATOM 1263 N N . PHE A 1 162 ? 4.656 1.975 2.864 1.00 93.50 162 PHE A N 1
ATOM 1264 C CA . PHE A 1 162 ? 3.667 1.300 3.712 1.00 93.50 162 PHE A CA 1
ATOM 1265 C C . PHE A 1 162 ? 4.194 1.099 5.141 1.00 93.50 162 PHE A C 1
ATOM 1267 O O . PHE A 1 162 ? 3.513 1.455 6.104 1.00 93.50 162 PHE A O 1
ATOM 1274 N N . GLY A 1 163 ? 5.409 0.564 5.295 1.00 88.00 163 GLY A N 1
ATOM 1275 C CA . GLY A 1 163 ? 6.036 0.293 6.593 1.00 88.00 163 GLY A CA 1
ATOM 1276 C C . GLY A 1 163 ? 6.540 1.541 7.332 1.00 88.00 163 GLY A C 1
ATOM 1277 O O . GLY A 1 163 ? 6.757 1.490 8.543 1.00 88.00 163 GLY A O 1
ATOM 1278 N N . GLY A 1 164 ? 6.738 2.654 6.623 1.00 83.56 164 GLY A N 1
ATOM 1279 C CA . GLY A 1 164 ? 7.060 3.978 7.167 1.00 83.56 164 GLY A CA 1
ATOM 1280 C C . GLY A 1 164 ? 5.858 4.809 7.578 1.00 83.56 164 GLY A C 1
ATOM 1281 O O . GLY A 1 164 ? 6.017 5.854 8.214 1.00 83.56 164 GLY A O 1
ATOM 1282 N N . SER A 1 165 ? 4.654 4.329 7.284 1.00 81.06 165 SER A N 1
ATOM 1283 C CA . SER A 1 165 ? 3.440 4.904 7.838 1.00 81.06 165 SER A CA 1
ATOM 1284 C C . SER A 1 165 ? 3.352 4.673 9.355 1.00 81.06 165 SER A C 1
ATOM 1286 O O . SER A 1 165 ? 4.049 3.847 9.946 1.00 81.06 165 SER A O 1
ATOM 1288 N N . ARG A 1 166 ? 2.435 5.385 10.012 1.00 85.00 166 ARG A N 1
ATOM 1289 C CA . ARG A 1 166 ? 2.077 5.121 11.417 1.00 85.00 166 ARG A CA 1
ATOM 1290 C C . ARG A 1 166 ? 1.199 3.872 11.602 1.00 85.00 166 ARG A C 1
ATOM 1292 O O . ARG A 1 166 ? 0.770 3.595 12.721 1.00 85.00 166 ARG A O 1
ATOM 1299 N N . ALA A 1 167 ? 0.880 3.159 10.521 1.00 87.56 167 ALA A N 1
ATOM 1300 C CA . ALA A 1 167 ? 0.054 1.962 10.547 1.00 87.56 167 ALA A CA 1
ATOM 1301 C C . ALA A 1 167 ? 0.888 0.707 10.843 1.00 87.56 167 ALA A C 1
ATOM 1303 O O . ALA A 1 167 ? 2.087 0.648 10.583 1.00 87.56 167 ALA A O 1
ATOM 1304 N N . VAL A 1 168 ? 0.229 -0.335 11.346 1.00 90.12 168 VAL A N 1
ATOM 1305 C CA . VAL A 1 168 ? 0.802 -1.685 11.331 1.00 90.12 168 VAL A CA 1
ATOM 1306 C C . VAL A 1 168 ? 0.507 -2.296 9.973 1.00 90.12 168 VAL A C 1
ATOM 1308 O O . VAL A 1 168 ? -0.638 -2.274 9.532 1.00 90.12 168 VAL A O 1
ATOM 1311 N N . VAL A 1 169 ? 1.520 -2.869 9.328 1.00 90.25 169 VAL A N 1
ATOM 1312 C CA . VAL A 1 169 ? 1.369 -3.501 8.014 1.00 90.25 169 VAL A CA 1
ATOM 1313 C C . VAL A 1 169 ? 1.517 -5.011 8.137 1.00 90.25 169 VAL A C 1
ATOM 1315 O O . VAL A 1 169 ? 2.487 -5.511 8.715 1.00 90.25 169 VAL A O 1
ATOM 1318 N N . VAL A 1 170 ? 0.557 -5.736 7.571 1.00 90.19 170 VAL A N 1
ATOM 1319 C CA . VAL A 1 170 ? 0.596 -7.186 7.384 1.00 90.19 170 VAL A CA 1
ATOM 1320 C C . VAL A 1 170 ? 0.574 -7.480 5.892 1.00 90.19 170 VAL A C 1
ATOM 1322 O O . VAL A 1 170 ? -0.347 -7.061 5.200 1.00 90.19 170 VAL A O 1
ATOM 1325 N N . ALA A 1 171 ? 1.561 -8.217 5.399 1.00 87.94 171 ALA A N 1
ATOM 1326 C CA . ALA A 1 171 ? 1.627 -8.666 4.017 1.00 87.94 171 ALA A CA 1
ATOM 1327 C C . ALA A 1 171 ? 1.423 -10.185 3.930 1.00 87.94 171 ALA A C 1
ATOM 1329 O O . ALA A 1 171 ? 2.107 -10.954 4.613 1.00 87.94 171 ALA A O 1
ATOM 1330 N N . THR A 1 172 ? 0.503 -10.629 3.077 1.00 84.31 172 THR A N 1
ATOM 1331 C CA . THR A 1 172 ? 0.253 -12.051 2.786 1.00 84.31 172 THR A CA 1
ATOM 1332 C C . THR A 1 172 ? 0.738 -12.408 1.384 1.00 84.31 172 THR A C 1
ATOM 1334 O O . THR A 1 172 ? 0.876 -11.558 0.498 1.00 84.31 172 THR A O 1
ATOM 1337 N N . TYR A 1 173 ? 1.072 -13.685 1.195 1.00 79.12 173 TYR A N 1
ATOM 1338 C CA . TYR A 1 173 ? 1.538 -14.232 -0.078 1.00 79.12 173 TYR A CA 1
ATOM 1339 C C . TYR A 1 173 ? 1.634 -15.763 -0.003 1.00 79.12 173 TYR A C 1
ATOM 1341 O O . TYR A 1 173 ? 1.656 -16.345 1.086 1.00 79.12 173 TYR A O 1
ATOM 1349 N N . VAL A 1 174 ? 1.643 -16.413 -1.170 1.00 72.31 174 VAL A N 1
ATOM 1350 C CA . VAL A 1 174 ? 1.619 -17.883 -1.290 1.00 72.31 174 VAL A CA 1
ATOM 1351 C C . VAL A 1 174 ? 2.975 -18.537 -1.003 1.00 72.31 174 VAL A C 1
ATOM 1353 O O . VAL A 1 174 ? 3.035 -19.552 -0.312 1.00 72.31 174 VAL A O 1
ATOM 1356 N N . GLU A 1 175 ? 4.063 -17.969 -1.527 1.00 65.44 175 GLU A N 1
ATOM 1357 C CA . GLU A 1 175 ? 5.388 -18.603 -1.502 1.00 65.44 175 GLU A CA 1
ATOM 1358 C C . GLU A 1 175 ? 6.407 -17.820 -0.684 1.00 65.44 175 GLU A C 1
ATOM 1360 O O . GLU A 1 175 ? 6.593 -16.648 -1.011 1.00 65.44 175 GLU A O 1
ATOM 1365 N N . PRO A 1 176 ? 7.159 -18.439 0.243 1.00 57.72 176 PRO A N 1
ATOM 1366 C CA . PRO A 1 176 ? 8.142 -17.777 1.105 1.00 57.72 176 PRO A CA 1
ATOM 1367 C C . PRO A 1 176 ? 8.981 -16.666 0.432 1.00 57.72 176 PRO A C 1
ATOM 1369 O O . PRO A 1 176 ? 9.315 -16.767 -0.754 1.00 57.72 176 PRO A O 1
ATOM 1372 N N . PRO A 1 177 ? 9.330 -15.565 1.127 1.00 56.69 177 PRO A N 1
ATOM 1373 C CA . PRO A 1 177 ? 10.210 -14.563 0.554 1.00 56.69 177 PRO A CA 1
ATOM 1374 C C . PRO A 1 177 ? 11.582 -15.232 0.373 1.00 56.69 177 PRO A C 1
ATOM 1376 O O . PRO A 1 177 ? 11.917 -16.158 1.122 1.00 56.69 177 PRO A O 1
ATOM 1379 N N . PRO A 1 178 ? 12.405 -14.788 -0.586 1.00 55.72 178 PRO A N 1
ATOM 1380 C CA . PRO A 1 178 ? 13.806 -15.184 -0.595 1.00 55.72 178 PRO A CA 1
ATOM 1381 C C . PRO A 1 178 ? 14.408 -14.917 0.795 1.00 55.72 178 PRO A C 1
ATOM 1383 O O . PRO A 1 178 ? 14.189 -13.853 1.369 1.00 55.72 178 PRO A O 1
ATOM 1386 N N . LEU A 1 179 ? 15.125 -15.897 1.356 1.00 46.88 179 LEU A N 1
ATOM 1387 C CA . LEU A 1 179 ? 15.618 -15.906 2.747 1.00 46.88 179 LEU A CA 1
ATOM 1388 C C . LEU A 1 179 ? 16.594 -14.762 3.091 1.00 46.88 179 LEU A C 1
ATOM 1390 O O . LEU A 1 179 ? 16.962 -14.593 4.252 1.00 46.88 179 LEU A O 1
ATOM 1394 N N . SER A 1 180 ? 17.001 -13.970 2.103 1.00 44.00 180 SER A N 1
ATOM 1395 C CA . SER A 1 180 ? 17.853 -12.800 2.270 1.00 44.00 180 SER A CA 1
ATOM 1396 C C . SER A 1 180 ? 17.003 -11.542 2.089 1.00 44.00 180 SER A C 1
ATOM 1398 O O . SER A 1 180 ? 16.634 -11.232 0.954 1.00 44.00 180 SER A O 1
ATOM 1400 N N . PRO A 1 181 ? 16.673 -10.802 3.165 1.00 41.84 181 PRO A N 1
ATOM 1401 C CA . PRO A 1 181 ? 16.072 -9.494 2.985 1.00 41.84 181 PRO A CA 1
ATOM 1402 C C . PRO A 1 181 ? 17.059 -8.618 2.204 1.00 41.84 181 PRO A C 1
ATOM 1404 O O . PRO A 1 181 ? 18.251 -8.619 2.536 1.00 41.84 181 PRO A O 1
ATOM 1407 N N . PRO A 1 182 ? 16.600 -7.823 1.219 1.00 41.97 182 PRO A N 1
ATOM 1408 C CA . PRO A 1 182 ? 17.304 -6.592 0.906 1.00 41.97 182 PRO A CA 1
ATOM 1409 C C . PRO A 1 182 ? 17.417 -5.839 2.232 1.00 41.97 182 PRO A C 1
ATOM 1411 O O . PRO A 1 182 ? 16.439 -5.732 2.973 1.00 41.97 182 PRO A O 1
ATOM 1414 N N . THR A 1 183 ? 18.628 -5.432 2.583 1.00 38.72 183 THR A N 1
ATOM 1415 C CA . THR A 1 183 ? 18.995 -4.740 3.820 1.00 38.72 183 THR A CA 1
ATOM 1416 C C . THR A 1 183 ? 17.847 -3.870 4.363 1.00 38.72 183 THR A C 1
ATOM 1418 O O . THR A 1 183 ? 17.531 -2.851 3.760 1.00 38.72 183 THR A O 1
ATOM 1421 N N . GLY A 1 184 ? 17.200 -4.259 5.476 1.00 39.41 184 GLY A N 1
ATOM 1422 C CA . GLY A 1 184 ? 16.205 -3.398 6.144 1.00 39.41 184 GLY A CA 1
ATOM 1423 C C . GLY A 1 184 ? 14.962 -4.055 6.758 1.00 39.41 184 GLY A C 1
ATOM 1424 O O . GLY A 1 184 ? 14.392 -3.460 7.669 1.00 39.41 184 GLY A O 1
ATOM 1425 N N . SER A 1 185 ? 14.554 -5.265 6.353 1.00 39.41 185 SER A N 1
ATOM 1426 C CA . SER A 1 185 ? 13.304 -5.890 6.844 1.00 39.41 185 SER A CA 1
ATOM 1427 C C . SER A 1 185 ? 13.522 -7.163 7.674 1.00 39.41 185 SER A C 1
ATOM 1429 O O . SER A 1 185 ? 14.382 -7.985 7.361 1.00 39.41 185 SER A O 1
ATOM 1431 N N . THR A 1 186 ? 12.714 -7.345 8.724 1.00 38.66 186 THR A N 1
ATOM 1432 C CA . THR A 1 186 ? 12.686 -8.556 9.566 1.00 38.66 186 THR A CA 1
ATOM 1433 C C . THR A 1 186 ? 11.515 -9.450 9.147 1.00 38.66 186 THR A C 1
ATOM 1435 O O . THR A 1 186 ? 10.378 -8.988 9.101 1.00 38.66 186 THR A O 1
ATOM 1438 N N . TYR A 1 187 ? 11.763 -10.733 8.868 1.00 39.75 187 TYR A N 1
ATOM 1439 C CA . TYR A 1 187 ? 10.711 -11.718 8.587 1.00 39.75 187 TYR A CA 1
ATOM 1440 C C . TYR A 1 187 ? 10.313 -12.458 9.866 1.00 39.75 187 TYR A C 1
ATOM 1442 O O . TYR A 1 187 ? 11.173 -13.004 10.554 1.00 39.75 187 TYR A O 1
ATOM 1450 N N . THR A 1 188 ? 9.014 -12.545 10.156 1.00 38.88 188 THR A N 1
ATOM 1451 C CA . THR A 1 188 ? 8.488 -13.543 11.101 1.00 38.88 188 THR A CA 1
ATOM 1452 C C . THR A 1 188 ? 7.801 -14.645 10.304 1.00 38.88 188 THR A C 1
ATOM 1454 O O . THR A 1 188 ? 6.870 -14.378 9.551 1.00 38.88 188 THR A O 1
ATOM 1457 N N . TRP A 1 189 ? 8.288 -15.877 10.445 1.00 37.59 189 TRP A N 1
ATOM 1458 C CA . TRP A 1 189 ? 7.754 -17.061 9.776 1.00 37.59 189 TRP A CA 1
ATOM 1459 C C . TRP A 1 189 ? 6.643 -17.687 10.598 1.00 37.59 189 TRP A C 1
ATOM 1461 O O . TRP A 1 189 ? 6.839 -17.971 11.778 1.00 37.59 189 TRP A O 1
ATOM 1471 N N . LEU A 1 190 ? 5.503 -17.955 9.965 1.00 41.47 190 LEU A N 1
ATOM 1472 C CA . LEU A 1 190 ? 4.409 -18.682 10.594 1.00 41.47 190 LEU A CA 1
ATOM 1473 C C . LEU A 1 190 ? 3.865 -19.727 9.642 1.00 41.47 190 LEU A C 1
ATOM 1475 O O . LEU A 1 190 ? 3.240 -19.406 8.637 1.00 41.47 190 LEU A O 1
ATOM 1479 N N . SER A 1 191 ? 4.072 -20.984 10.004 1.00 34.38 191 SER A N 1
ATOM 1480 C CA . SER A 1 191 ? 3.244 -22.079 9.536 1.00 34.38 191 SER A CA 1
ATOM 1481 C C . SER A 1 191 ? 1.897 -21.985 10.252 1.00 34.38 191 SER A C 1
ATOM 1483 O O . SER A 1 191 ? 1.802 -22.202 11.460 1.00 34.38 191 SER A O 1
ATOM 1485 N N . VAL A 1 192 ? 0.837 -21.654 9.512 1.00 34.41 192 VAL A N 1
ATOM 1486 C CA . VAL A 1 192 ? -0.526 -21.946 9.968 1.00 34.41 192 VAL A CA 1
ATOM 1487 C C . VAL A 1 192 ? -0.684 -23.461 9.865 1.00 34.41 192 VAL A C 1
ATOM 1489 O O . VAL A 1 192 ? -0.983 -23.991 8.798 1.00 34.41 192 VAL A O 1
ATOM 1492 N N . LEU A 1 193 ? -0.370 -24.171 10.948 1.00 28.39 193 LEU A N 1
ATOM 1493 C CA . LEU A 1 193 ? -0.793 -25.557 11.105 1.00 28.39 193 LEU A CA 1
ATOM 1494 C C . LEU A 1 193 ? -2.291 -25.516 11.416 1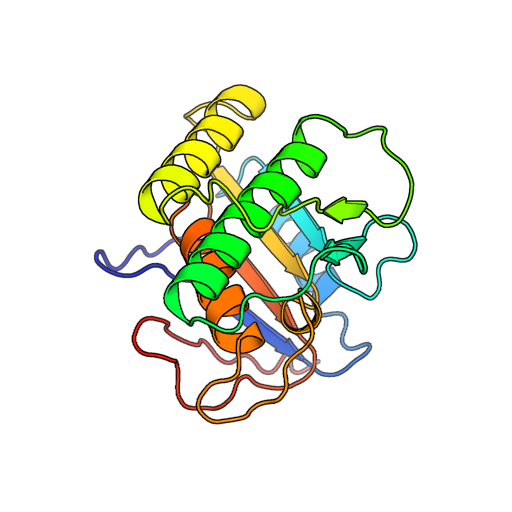.00 28.39 193 LEU A C 1
ATOM 1496 O O . LEU A 1 193 ? -2.690 -24.915 12.416 1.00 28.39 193 LEU A O 1
ATOM 1500 N N . GLY A 1 194 ? -3.088 -26.054 10.490 1.00 30.61 194 GLY A N 1
ATOM 1501 C CA . GLY A 1 194 ? -4.518 -26.299 10.683 1.00 30.61 194 GLY A CA 1
ATOM 1502 C C . GLY A 1 194 ? -4.778 -27.396 11.702 1.00 30.61 194 GLY A C 1
ATOM 1503 O O . GLY A 1 194 ? -3.888 -28.260 11.879 1.00 30.61 194 GLY A O 1
#

Organism: NCBI:txid1169474